Protein 7O7I (pdb70)

Foldseek 3Di:
DDDAQAFQFPPWGWHFDAFDDDDPFWGKTWIDGPPDRFIKIKIKGDPDPVCVVLVVQLVVVLVVCCVVVVCQLFAWHWDDWGATDNITMTITGDADFFQVVVLVVVVLDADALLLLLQLLLSNLSNLVVCVVVQKAQQEDASRQWTHRDCPPQNNAIHGDDSSQMDGQDQAFDPQTYDQLQAAVSNLQRHGDGRLSVLSSSLQVSLSNRHSHTQQPFPDSLSRQVLLCQADNHDDPVSLVPGPNSPVFWAQDDDPPDDGIDGQDQVRNCVVPVDRGDDDDPDRHNYLLCSLVPPLDDPFDPLVSVVSSVLSVQSSVLSCLSRPNPSVSRDHSVVSCVRCNNVVPSVVVRDDGVVVVVSVVSNVSSD

Organism: Homo sapiens (NCBI:txid9606)

Secondary structure (DSSP, 8-state):
----S----SSS-EEEEEEEEE-SS-EEEEEEETTSS-EEEEEEE---GGGHHHHHHHHHHHHHHHTSTT-TTTBPPEEEEEEETTEEEEEEE---EEHHHHHHHTTT----HHHHHHHHHHHHHHHHHHHHTTEE-----GGGEEEEETTTEEEEEEE---TT-EE--S--------GGG--HHHHHT----THHHHHHHHHHHHHHHHSS-SS--SSHHHHHHHHHHHH-PPPHHHHHS-SGGGGTEE----SS--S-EEPPHHHHHHHH-PPP----SS--SSGGGGTTSS------HHHHHHHHHHHHHHHHHHHHHT-S-TTTSPPHHHHTTSHHHH-TTTTTSS--HHHHHHHHHHTT--

Structure (mmCIF, N/CA/C/O backbone):
data_7O7I
#
_entry.id   7O7I
#
_cell.length_a   80.279
_cell.length_b   80.279
_cell.length_c   181.989
_cell.angle_alpha   90.00
_cell.angle_beta   90.00
_cell.angle_gamma   120.00
#
_symmetry.space_group_name_H-M   'P 32 2 1'
#
loop_
_entity.id
_entity.type
_entity.pdbx_description
1 polymer 'Homeodomain-interacting protein kinase 3'
2 non-polymer 1,2-ETHANEDIOL
3 water water
#
loop_
_atom_site.group_PDB
_atom_site.id
_atom_site.type_symbol
_atom_site.label_atom_id
_atom_site.label_alt_id
_atom_site.label_comp_id
_atom_site.label_asym_id
_atom_site.label_entity_id
_atom_site.label_seq_id
_atom_site.pdbx_PDB_ins_code
_atom_site.Cartn_x
_atom_site.Cartn_y
_atom_site.Cartn_z
_atom_site.occupancy
_atom_site.B_iso_or_equiv
_atom_site.auth_seq_id
_atom_site.auth_comp_id
_atom_site.auth_asym_id
_atom_site.auth_atom_id
_atom_site.pdbx_PDB_model_num
ATOM 1 N N . LEU A 1 26 ? -70.289 16.119 -50.825 1.00 136.39 184 LEU A N 1
ATOM 2 C CA . LEU A 1 26 ? -70.142 15.131 -49.723 1.00 141.36 184 LEU A CA 1
ATOM 3 C C . LEU A 1 26 ? -69.317 13.947 -50.226 1.00 142.20 184 LEU A C 1
ATOM 4 O O . LEU A 1 26 ? -68.574 14.126 -51.204 1.00 143.80 184 LEU A O 1
ATOM 9 N N . VAL A 1 27 ? -69.448 12.793 -49.574 1.00 144.71 185 VAL A N 1
ATOM 10 C CA . VAL A 1 27 ? -68.707 11.568 -49.990 1.00 147.89 185 VAL A CA 1
ATOM 11 C C . VAL A 1 27 ? -69.275 11.058 -51.317 1.00 155.55 185 VAL A C 1
ATOM 12 O O . VAL A 1 27 ? -70.491 11.202 -51.534 1.00 153.85 185 VAL A O 1
ATOM 16 N N . GLN A 1 28 ? -68.419 10.497 -52.172 1.00 162.97 186 GLN A N 1
ATOM 17 C CA . GLN A 1 28 ? -68.874 9.939 -53.472 1.00 171.98 186 GLN A CA 1
ATOM 18 C C . GLN A 1 28 ? -68.121 8.630 -53.717 1.00 177.11 186 GLN A C 1
ATOM 19 O O . GLN A 1 28 ? -67.150 8.378 -52.974 1.00 172.64 186 GLN A O 1
ATOM 25 N N . HIS A 1 29 ? -68.544 7.844 -54.718 1.00 200.19 187 HIS A N 1
ATOM 26 C CA . HIS A 1 29 ? -67.890 6.570 -54.984 1.00 199.30 187 HIS A CA 1
ATOM 27 C C . HIS A 1 29 ? -68.294 6.065 -56.363 1.00 200.88 187 HIS A C 1
ATOM 28 O O . HIS A 1 29 ? -69.137 6.654 -57.045 1.00 206.20 187 HIS A O 1
ATOM 35 N N . GLU A 1 30 ? -67.644 4.969 -56.768 1.00 161.67 188 GLU A N 1
ATOM 36 C CA . GLU A 1 30 ? -67.931 4.189 -57.970 1.00 147.37 188 GLU A CA 1
ATOM 37 C C . GLU A 1 30 ? -67.470 4.868 -59.257 1.00 131.34 188 GLU A C 1
ATOM 38 O O . GLU A 1 30 ? -67.042 4.185 -60.192 1.00 126.16 188 GLU A O 1
ATOM 44 N N . VAL A 1 31 ? -67.546 6.197 -59.330 1.00 128.46 189 VAL A N 1
ATOM 45 C CA . VAL A 1 31 ? -67.131 6.912 -60.532 1.00 120.97 189 VAL A CA 1
ATOM 46 C C . VAL A 1 31 ? -66.661 8.307 -60.141 1.00 116.64 189 VAL A C 1
ATOM 47 O O . VAL A 1 31 ? -67.069 8.856 -59.114 1.00 126.02 189 VAL A O 1
ATOM 51 N N . LEU A 1 32 ? -65.782 8.871 -60.967 1.00 111.60 190 LEU A N 1
ATOM 52 C CA . LEU A 1 32 ? -65.259 10.214 -60.762 1.00 116.00 190 LEU A CA 1
ATOM 53 C C . LEU A 1 32 ? -64.998 10.834 -62.129 1.00 115.51 190 LEU A C 1
ATOM 54 O O . LEU A 1 32 ? -65.002 10.149 -63.154 1.00 119.55 190 LEU A O 1
ATOM 59 N N . CYS A 1 33 ? -64.775 12.147 -62.136 1.00 136.16 191 CYS A N 1
ATOM 60 C CA . CYS A 1 33 ? -64.558 12.881 -63.376 1.00 139.87 191 CYS A CA 1
ATOM 61 C C . CYS A 1 33 ? -63.511 13.960 -63.159 1.00 137.13 191 CYS A C 1
ATOM 62 O O . CYS A 1 33 ? -63.584 14.714 -62.184 1.00 138.06 191 CYS A O 1
ATOM 65 N N . SER A 1 34 ? -62.545 14.032 -64.070 1.00 118.78 192 SER A N 1
ATOM 66 C CA . SER A 1 34 ? -61.514 15.057 -64.062 1.00 113.30 192 SER A CA 1
ATOM 67 C C . SER A 1 34 ? -61.666 15.950 -65.287 1.00 119.69 192 SER A C 1
ATOM 68 O O . SER A 1 34 ? -62.197 15.531 -66.320 1.00 127.91 192 SER A O 1
ATOM 71 N N . MET A 1 35 ? -61.192 17.192 -65.163 1.00 117.97 193 MET A N 1
ATOM 72 C CA . MET A 1 35 ? -61.337 18.143 -66.260 1.00 130.38 193 MET A CA 1
ATOM 73 C C . MET A 1 35 ? -60.399 17.809 -67.414 1.00 119.31 193 MET A C 1
ATOM 74 O O . MET A 1 35 ? -60.805 17.846 -68.581 1.00 118.53 193 MET A O 1
ATOM 79 N N . LYS A 1 36 ? -59.145 17.481 -67.111 1.00 121.13 194 LYS A N 1
ATOM 80 C CA . LYS A 1 36 ? -58.148 17.164 -68.127 1.00 123.00 194 LYS A CA 1
ATOM 81 C C . LYS A 1 36 ? -57.866 15.675 -68.247 1.00 121.93 194 LYS A C 1
ATOM 82 O O . LYS A 1 36 ? -57.677 15.178 -69.359 1.00 107.22 194 LYS A O 1
ATOM 88 N N . ASN A 1 37 ? -57.829 14.946 -67.132 1.00 125.09 195 ASN A N 1
ATOM 89 C CA . ASN A 1 37 ? -57.679 13.497 -67.179 1.00 109.88 195 ASN A CA 1
ATOM 90 C C . ASN A 1 37 ? -59.018 12.821 -66.915 1.00 106.47 195 ASN A C 1
ATOM 91 O O . ASN A 1 37 ? -60.075 13.396 -67.193 1.00 116.48 195 ASN A O 1
ATOM 96 N N . THR A 1 38 ? -58.982 11.603 -66.377 1.00 91.28 196 THR A N 1
ATOM 97 C CA . THR A 1 38 ? -60.199 10.874 -66.042 1.00 93.44 196 THR A CA 1
ATOM 98 C C . THR A 1 38 ? -59.853 9.791 -65.031 1.00 94.82 196 THR A C 1
ATOM 99 O O . THR A 1 38 ? -58.909 9.022 -65.243 1.00 96.87 196 THR A O 1
ATOM 103 N N . TYR A 1 39 ? -60.611 9.735 -63.938 1.00 93.50 197 TYR A N 1
ATOM 104 C CA . TYR A 1 39 ? -60.332 8.817 -62.844 1.00 88.28 197 TYR A CA 1
ATOM 105 C C . TYR A 1 39 ? -61.606 8.098 -62.426 1.00 93.07 197 TYR A C 1
ATOM 106 O O . TYR A 1 39 ? -62.692 8.684 -62.432 1.00 101.47 197 TYR A O 1
ATOM 115 N N . GLU A 1 40 ? -61.462 6.825 -62.066 1.00 88.47 198 GLU A N 1
ATOM 116 C CA . GLU A 1 40 ? -62.553 6.019 -61.531 1.00 94.22 198 GLU A CA 1
ATOM 117 C C . GLU A 1 40 ? -62.177 5.583 -60.124 1.00 92.99 198 GLU A C 1
ATOM 118 O O . GLU A 1 40 ? -61.185 4.869 -59.938 1.00 95.86 198 GLU A O 1
ATOM 124 N N . VAL A 1 41 ? -62.964 6.013 -59.138 1.00 100.30 199 VAL A N 1
ATOM 125 C CA . VAL A 1 41 ? -62.661 5.695 -57.748 1.00 94.81 199 VAL A CA 1
ATOM 126 C C . VAL A 1 41 ? -62.887 4.210 -57.501 1.00 100.82 199 VAL A C 1
ATOM 127 O O . VAL A 1 41 ? -63.903 3.639 -57.919 1.00 111.29 199 VAL A O 1
ATOM 131 N N . LEU A 1 42 ? -61.931 3.576 -56.824 1.00 93.15 200 LEU A N 1
ATOM 132 C CA . LEU A 1 42 ? -61.964 2.145 -56.557 1.00 95.60 200 LEU A CA 1
ATOM 133 C C . LEU A 1 42 ? -62.253 1.821 -55.099 1.00 104.78 200 LEU A C 1
ATOM 134 O O . LEU A 1 42 ? -63.140 1.012 -54.809 1.00 115.19 200 LEU A O 1
ATOM 139 N N . ASP A 1 43 ? -61.523 2.434 -54.170 1.00 98.43 201 ASP A N 1
ATOM 140 C CA . ASP A 1 43 ? -61.679 2.143 -52.753 1.00 96.90 201 ASP A CA 1
ATOM 141 C C . ASP A 1 43 ? -61.272 3.368 -51.948 1.00 94.58 201 ASP A C 1
ATOM 142 O O . ASP A 1 43 ? -60.439 4.166 -52.385 1.00 92.80 201 ASP A O 1
ATOM 147 N N . PHE A 1 44 ? -61.871 3.509 -50.770 1.00 99.66 202 PHE A N 1
ATOM 148 C CA . PHE A 1 44 ? -61.547 4.617 -49.885 1.00 95.49 202 PHE A CA 1
ATOM 149 C C . PHE A 1 44 ? -60.196 4.388 -49.218 1.00 93.93 202 PHE A C 1
ATOM 150 O O . PHE A 1 44 ? -59.804 3.253 -48.929 1.00 91.65 202 PHE A O 1
ATOM 158 N N . LEU A 1 45 ? -59.481 5.483 -48.974 1.00 89.44 203 LEU A N 1
ATOM 159 C CA . LEU A 1 45 ? -58.130 5.425 -48.429 1.00 87.15 203 LEU A CA 1
ATOM 160 C C . LEU A 1 45 ? -58.028 5.935 -47.000 1.00 93.47 203 LEU A C 1
ATOM 161 O O . LEU A 1 45 ? -57.329 5.327 -46.186 1.00 97.36 203 LEU A O 1
ATOM 166 N N . GLY A 1 46 ? -58.704 7.027 -46.670 1.00 93.99 204 GLY A N 1
ATOM 167 C CA . GLY A 1 46 ? -58.643 7.554 -45.320 1.00 90.82 204 GLY A CA 1
ATOM 168 C C . GLY A 1 46 ? -59.530 8.771 -45.177 1.00 107.85 204 GLY A C 1
ATOM 169 O O . GLY A 1 46 ? -59.946 9.388 -46.165 1.00 108.07 204 GLY A O 1
ATOM 170 N N . ARG A 1 47 ? -59.813 9.105 -43.919 1.00 112.04 205 ARG A N 1
ATOM 171 C CA . ARG A 1 47 ? -60.636 10.260 -43.576 1.00 117.48 205 ARG A CA 1
ATOM 172 C C . ARG A 1 47 ? -60.032 10.937 -42.356 1.00 120.60 205 ARG A C 1
ATOM 173 O O . ARG A 1 47 ? -59.891 10.308 -41.303 1.00 117.17 205 ARG A O 1
ATOM 181 N N . GLY A 1 48 ? -59.677 12.210 -42.498 1.00 132.05 206 GLY A N 1
ATOM 182 C CA . GLY A 1 48 ? -59.111 12.988 -41.420 1.00 142.95 206 GLY A CA 1
ATOM 183 C C . GLY A 1 48 ? -60.108 13.961 -40.824 1.00 145.96 206 GLY A C 1
ATOM 184 O O . GLY A 1 48 ? -61.327 13.818 -40.974 1.00 146.40 206 GLY A O 1
ATOM 185 N N . THR A 1 49 ? -59.576 14.969 -40.128 1.00 152.47 207 THR A N 1
ATOM 186 C CA . THR A 1 49 ? -60.433 16.007 -39.565 1.00 150.75 207 THR A CA 1
ATOM 187 C C . THR A 1 49 ? -61.171 16.760 -40.664 1.00 146.84 207 THR A C 1
ATOM 188 O O . THR A 1 49 ? -62.369 17.042 -40.540 1.00 144.81 207 THR A O 1
ATOM 192 N N . PHE A 1 50 ? -60.475 17.084 -41.751 1.00 133.80 208 PHE A N 1
ATOM 193 C CA . PHE A 1 50 ? -61.101 17.703 -42.911 1.00 126.64 208 PHE A CA 1
ATOM 194 C C . PHE A 1 50 ? -60.289 17.343 -44.144 1.00 127.68 208 PHE A C 1
ATOM 195 O O . PHE A 1 50 ? -59.062 17.481 -44.143 1.00 124.43 208 PHE A O 1
ATOM 203 N N . GLY A 1 51 ? -60.973 16.881 -45.186 1.00 122.26 209 GLY A N 1
ATOM 204 C CA . GLY A 1 51 ? -60.300 16.422 -46.383 1.00 113.56 209 GLY A CA 1
ATOM 205 C C . GLY A 1 51 ? -60.243 14.911 -46.461 1.00 116.78 209 GLY A C 1
ATOM 206 O O . GLY A 1 51 ? -59.618 14.261 -45.617 1.00 116.22 209 GLY A O 1
ATOM 207 N N . GLN A 1 52 ? -60.896 14.341 -47.469 1.00 114.75 210 GLN A N 1
ATOM 208 C CA . GLN A 1 52 ? -60.973 12.899 -47.648 1.00 109.84 210 GLN A CA 1
ATOM 209 C C . GLN A 1 52 ? -60.073 12.468 -48.798 1.00 99.33 210 GLN A C 1
ATOM 210 O O . GLN A 1 52 ? -60.044 13.112 -49.851 1.00 98.85 210 GLN A O 1
ATOM 216 N N . VAL A 1 53 ? -59.338 11.380 -48.590 1.00 94.12 211 VAL A N 1
ATOM 217 C CA . VAL A 1 53 ? -58.479 10.796 -49.612 1.00 91.14 211 VAL A CA 1
ATOM 218 C C . VAL A 1 53 ? -59.077 9.459 -50.031 1.00 92.29 211 VAL A C 1
ATOM 219 O O . VAL A 1 53 ? -59.587 8.704 -49.194 1.00 93.89 211 VAL A O 1
ATOM 223 N N . VAL A 1 54 ? -59.034 9.177 -51.331 1.00 91.42 212 VAL A N 1
ATOM 224 C CA . VAL A 1 54 ? -59.657 7.986 -51.896 1.00 88.72 212 VAL A CA 1
ATOM 225 C C . VAL A 1 54 ? -58.793 7.472 -53.040 1.00 82.72 212 VAL A C 1
ATOM 226 O O . VAL A 1 54 ? -58.314 8.250 -53.871 1.00 82.19 212 VAL A O 1
ATOM 230 N N . LYS A 1 55 ? -58.587 6.156 -53.073 1.00 82.90 213 LYS A N 1
ATOM 231 C CA . LYS A 1 55 ? -57.790 5.528 -54.117 1.00 80.61 213 LYS A CA 1
ATOM 232 C C . LYS A 1 55 ? -58.625 5.344 -55.379 1.00 85.40 213 LYS A C 1
ATOM 233 O O . LYS A 1 55 ? -59.756 4.850 -55.320 1.00 88.57 213 LYS A O 1
ATOM 239 N N . CYS A 1 56 ? -58.065 5.742 -56.521 1.00 81.53 214 CYS A N 1
ATOM 240 C CA . CYS A 1 56 ? -58.761 5.666 -57.797 1.00 81.96 214 CYS A CA 1
ATOM 241 C C . CYS A 1 56 ? -57.790 5.206 -58.876 1.00 77.50 214 CYS A C 1
ATOM 242 O O . CYS A 1 56 ? -56.575 5.150 -58.669 1.00 79.84 214 CYS A O 1
ATOM 245 N N . TRP A 1 57 ? -58.342 4.877 -60.041 1.00 82.45 215 TRP A N 1
ATOM 246 C CA . TRP A 1 57 ? -57.567 4.416 -61.185 1.00 84.31 215 TRP A CA 1
ATOM 247 C C . TRP A 1 57 ? -57.658 5.434 -62.312 1.00 82.99 215 TRP A C 1
ATOM 248 O O . TRP A 1 57 ? -58.757 5.835 -62.709 1.00 84.69 215 TRP A O 1
ATOM 259 N N . LYS A 1 58 ? -56.500 5.847 -62.822 1.00 81.00 216 LYS A N 1
ATOM 260 C CA . LYS A 1 58 ? -56.438 6.755 -63.962 1.00 76.97 216 LYS A CA 1
ATOM 261 C C . LYS A 1 58 ? -56.829 5.996 -65.224 1.00 83.16 216 LYS A C 1
ATOM 262 O O . LYS A 1 58 ? -56.084 5.127 -65.689 1.00 90.86 216 LYS A O 1
ATOM 268 N N . ARG A 1 59 ? -58.002 6.313 -65.773 1.00 82.44 217 ARG A N 1
ATOM 269 C CA . ARG A 1 59 ? -58.505 5.594 -66.936 1.00 82.19 217 ARG A CA 1
ATOM 270 C C . ARG A 1 59 ? -57.569 5.760 -68.127 1.00 82.74 217 ARG A C 1
ATOM 271 O O . ARG A 1 59 ? -57.006 6.834 -68.355 1.00 87.42 217 ARG A O 1
ATOM 279 N N . GLY A 1 60 ? -57.408 4.679 -68.889 1.00 85.48 218 GLY A N 1
ATOM 280 C CA . GLY A 1 60 ? -56.542 4.668 -70.046 1.00 84.01 218 GLY A CA 1
ATOM 281 C C . GLY A 1 60 ? -55.118 4.233 -69.779 1.00 81.41 218 GLY A C 1
ATOM 282 O O . GLY A 1 60 ? -54.385 3.952 -70.736 1.00 86.03 218 GLY A O 1
ATOM 283 N N . THR A 1 61 ? -54.701 4.167 -68.520 1.00 82.56 219 THR A N 1
ATOM 284 C CA . THR A 1 61 ? -53.344 3.788 -68.151 1.00 84.20 219 THR A CA 1
ATOM 285 C C . THR A 1 61 ? -53.384 2.605 -67.183 1.00 82.68 219 THR A C 1
ATOM 286 O O . THR A 1 61 ? -54.430 1.991 -66.955 1.00 87.23 219 THR A O 1
ATOM 290 N N . ASN A 1 62 ? -52.220 2.287 -66.615 1.00 79.65 220 ASN A N 1
ATOM 291 C CA . ASN A 1 62 ? -52.096 1.285 -65.564 1.00 76.79 220 ASN A CA 1
ATOM 292 C C . ASN A 1 62 ? -51.741 1.915 -64.222 1.00 76.62 220 ASN A C 1
ATOM 293 O O . ASN A 1 62 ? -51.269 1.219 -63.318 1.00 79.58 220 ASN A O 1
ATOM 298 N N . GLU A 1 63 ? -51.962 3.218 -64.078 1.00 79.62 221 GLU A N 1
ATOM 299 C CA . GLU A 1 63 ? -51.544 3.951 -62.894 1.00 68.98 221 GLU A CA 1
ATOM 300 C C . GLU A 1 63 ? -52.669 4.012 -61.870 1.00 71.53 221 GLU A C 1
ATOM 301 O O . GLU A 1 63 ? -53.839 4.197 -62.219 1.00 70.41 221 GLU A O 1
ATOM 307 N N . ILE A 1 64 ? -52.302 3.852 -60.602 1.00 80.38 222 ILE A N 1
ATOM 308 C CA . ILE A 1 64 ? -53.199 4.069 -59.473 1.00 68.43 222 ILE A CA 1
ATOM 309 C C . ILE A 1 64 ? -52.732 5.324 -58.752 1.00 67.98 222 ILE A C 1
ATOM 310 O O . ILE A 1 64 ? -51.541 5.464 -58.449 1.00 65.81 222 ILE A O 1
ATOM 315 N N . VAL A 1 65 ? -53.661 6.245 -58.496 1.00 71.29 223 VAL A N 1
ATOM 316 C CA . VAL A 1 65 ? -53.340 7.515 -57.861 1.00 76.22 223 VAL A CA 1
ATOM 317 C C . VAL A 1 65 ? -54.284 7.744 -56.689 1.00 76.97 223 VAL A C 1
ATOM 318 O O . VAL A 1 65 ? -55.357 7.145 -56.593 1.00 80.56 223 VAL A O 1
ATOM 322 N N . ALA A 1 66 ? -53.861 8.627 -55.788 1.00 72.06 224 ALA A N 1
ATOM 323 C CA . ALA A 1 66 ? -54.653 9.030 -54.636 1.00 70.48 224 ALA A CA 1
ATOM 324 C C . ALA A 1 66 ? -55.159 10.448 -54.851 1.00 76.36 224 ALA A C 1
ATOM 325 O O . ALA A 1 66 ? -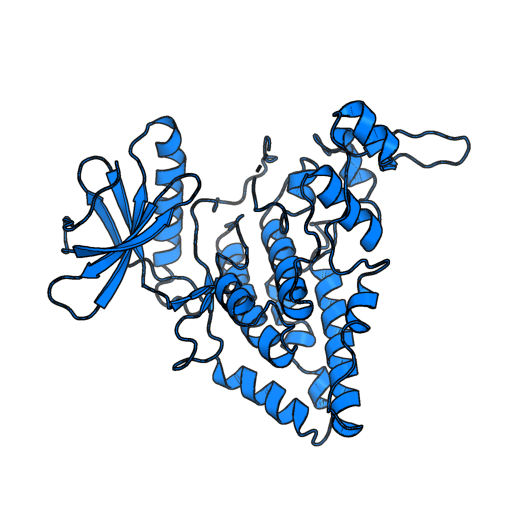54.373 11.352 -55.154 1.00 82.36 224 ALA A O 1
ATOM 327 N N . ILE A 1 67 ? -56.467 10.641 -54.699 1.00 77.66 225 ILE A N 1
ATOM 328 C CA . ILE A 1 67 ? -57.095 11.948 -54.851 1.00 76.99 225 ILE A CA 1
ATOM 329 C C . ILE A 1 67 ? -57.623 12.394 -53.495 1.00 82.71 225 ILE A C 1
ATOM 330 O O . ILE A 1 67 ? -58.365 11.657 -52.834 1.00 89.12 225 ILE A O 1
ATOM 335 N N . LYS A 1 68 ? -57.228 13.595 -53.078 1.00 82.93 226 LYS A N 1
ATOM 336 C CA . LYS A 1 68 ? -57.628 14.174 -51.800 1.00 87.20 226 LYS A CA 1
ATOM 337 C C . LYS A 1 68 ? -58.643 15.277 -52.073 1.00 95.59 226 LYS A C 1
ATOM 338 O O . LYS A 1 68 ? -58.287 16.339 -52.595 1.00 96.02 226 LYS A O 1
ATOM 344 N N . ILE A 1 69 ? -59.899 15.028 -51.721 1.00 98.80 227 ILE A N 1
ATOM 345 C CA . ILE A 1 69 ? -60.972 15.987 -51.955 1.00 99.46 227 ILE A CA 1
ATOM 346 C C . ILE A 1 69 ? -61.074 16.929 -50.764 1.00 99.91 227 ILE A C 1
ATOM 347 O O . ILE A 1 69 ? -60.775 16.563 -49.622 1.00 101.06 227 ILE A O 1
ATOM 352 N N . LEU A 1 70 ? -61.498 18.161 -51.036 1.00 101.53 228 LEU A N 1
ATOM 353 C CA . LEU A 1 70 ? -61.659 19.189 -50.014 1.00 103.27 228 LEU A CA 1
ATOM 354 C C . LEU A 1 70 ? -63.078 19.730 -50.098 1.00 111.31 228 LEU A C 1
ATOM 355 O O . LEU A 1 70 ? -63.512 20.169 -51.167 1.00 112.82 228 LEU A O 1
ATOM 360 N N . LYS A 1 71 ? -63.795 19.696 -48.976 1.00 112.31 229 LYS A N 1
ATOM 361 C CA . LYS A 1 71 ? -65.178 20.153 -48.957 1.00 116.63 229 LYS A CA 1
ATOM 362 C C . LYS A 1 71 ? -65.253 21.650 -49.235 1.00 113.37 229 LYS A C 1
ATOM 363 O O . LYS A 1 71 ? -64.386 22.422 -48.815 1.00 106.22 229 LYS A O 1
ATOM 369 N N . ASN A 1 72 ? -66.302 22.058 -49.948 1.00 113.36 230 ASN A N 1
ATOM 370 C CA . ASN A 1 72 ? -66.450 23.439 -50.407 1.00 113.95 230 ASN A CA 1
ATOM 371 C C . ASN A 1 72 ? -67.184 24.287 -49.365 1.00 113.96 230 ASN A C 1
ATOM 372 O O . ASN A 1 72 ? -68.247 24.858 -49.610 1.00 123.17 230 ASN A O 1
ATOM 377 N N . HIS A 1 73 ? -66.589 24.366 -48.179 1.00 106.70 231 HIS A N 1
ATOM 378 C CA . HIS A 1 73 ? -67.202 25.242 -47.191 1.00 99.03 231 HIS A CA 1
ATOM 379 C C . HIS A 1 73 ? -66.382 26.518 -47.044 1.00 101.29 231 HIS A C 1
ATOM 380 O O . HIS A 1 73 ? -65.148 26.459 -47.004 1.00 106.47 231 HIS A O 1
ATOM 387 N N . PRO A 1 74 ? -67.039 27.680 -46.986 1.00 101.58 232 PRO A N 1
ATOM 388 C CA . PRO A 1 74 ? -66.287 28.948 -46.970 1.00 100.86 232 PRO A CA 1
ATOM 389 C C . PRO A 1 74 ? -65.345 29.092 -45.787 1.00 103.49 232 PRO A C 1
ATOM 390 O O . PRO A 1 74 ? -64.324 29.781 -45.904 1.00 107.20 232 PRO A O 1
ATOM 394 N N . SER A 1 75 ? -65.654 28.468 -44.649 1.00 98.73 233 SER A N 1
ATOM 395 C CA . SER A 1 75 ? -64.779 28.567 -43.487 1.00 93.16 233 SER A CA 1
ATOM 396 C C . SER A 1 75 ? -63.501 27.757 -43.652 1.00 97.50 233 SER A C 1
ATOM 397 O O . SER A 1 75 ? -62.520 28.019 -42.948 1.00 101.53 233 SER A O 1
ATOM 400 N N . TYR A 1 76 ? -63.490 26.781 -44.559 1.00 102.54 234 TYR A N 1
ATOM 401 C CA . TYR A 1 76 ? -62.310 25.973 -44.834 1.00 101.81 234 TYR A CA 1
ATOM 402 C C . TYR A 1 76 ? -61.691 26.300 -46.186 1.00 106.42 234 TYR A C 1
ATOM 403 O O . TYR A 1 76 ? -60.751 25.619 -46.609 1.00 110.48 234 TYR A O 1
ATOM 412 N N . ALA A 1 77 ? -62.197 27.326 -46.874 1.00 120.18 235 ALA A N 1
ATOM 413 C CA . ALA A 1 77 ? -61.698 27.643 -48.207 1.00 122.16 235 ALA A CA 1
ATOM 414 C C . ALA A 1 77 ? -60.299 28.242 -48.163 1.00 120.81 235 ALA A C 1
ATOM 415 O O . ALA A 1 77 ? -59.506 28.026 -49.087 1.00 122.23 235 ALA A O 1
ATOM 417 N N . ARG A 1 78 ? -59.974 28.996 -47.109 1.00 108.74 236 ARG A N 1
ATOM 418 C CA . ARG A 1 78 ? -58.653 29.612 -47.037 1.00 100.62 236 ARG A CA 1
ATOM 419 C C . ARG A 1 78 ? -57.569 28.570 -46.790 1.00 96.65 236 ARG A C 1
ATOM 420 O O . ARG A 1 78 ? -56.477 28.655 -47.364 1.00 94.81 236 ARG A O 1
ATOM 428 N N . GLN A 1 79 ? -57.851 27.579 -45.941 1.00 95.03 237 GLN A N 1
ATOM 429 C CA . GLN A 1 79 ? -56.884 26.509 -45.714 1.00 93.67 237 GLN A CA 1
ATOM 430 C C . GLN A 1 79 ? -56.756 25.604 -46.932 1.00 95.36 237 GLN A C 1
ATOM 431 O O . GLN A 1 79 ? -55.667 25.090 -47.210 1.00 97.16 237 GLN A O 1
ATOM 437 N N . GLY A 1 80 ? -57.849 25.398 -47.668 1.00 96.55 238 GLY A N 1
ATOM 438 C CA . GLY A 1 80 ? -57.773 24.599 -48.877 1.00 91.83 238 GLY A CA 1
ATOM 439 C C . GLY A 1 80 ? -56.980 25.270 -49.980 1.00 93.74 238 GLY A C 1
ATOM 440 O O . GLY A 1 80 ? -56.310 24.594 -50.766 1.00 94.09 238 GLY A O 1
ATOM 441 N N . GLN A 1 81 ? -57.034 26.601 -50.052 1.00 94.32 239 GLN A N 1
ATOM 442 C CA . GLN A 1 81 ? -56.317 27.318 -51.101 1.00 89.18 239 GLN A CA 1
ATOM 443 C C . GLN A 1 81 ? -54.825 27.409 -50.801 1.00 91.75 239 GLN A C 1
ATOM 444 O O . GLN A 1 81 ? -54.000 27.304 -51.715 1.00 94.20 239 GLN A O 1
ATOM 446 N N . ILE A 1 82 ? -54.460 27.607 -49.532 1.00 93.85 240 ILE A N 1
ATOM 447 C CA . ILE A 1 82 ? -53.047 27.736 -49.190 1.00 92.72 240 ILE A CA 1
ATOM 448 C C . ILE A 1 82 ? -52.328 26.402 -49.350 1.00 88.77 240 ILE A C 1
ATOM 449 O O . ILE A 1 82 ? -51.124 26.367 -49.629 1.00 89.62 240 ILE A O 1
ATOM 454 N N . GLU A 1 83 ? -53.044 25.286 -49.193 1.00 88.77 241 GLU A N 1
ATOM 455 C CA . GLU A 1 83 ? -52.423 23.984 -49.417 1.00 83.74 241 GLU A CA 1
ATOM 456 C C . GLU A 1 83 ? -52.090 23.783 -50.890 1.00 86.87 241 GLU A C 1
ATOM 457 O O . GLU A 1 83 ? -51.038 23.227 -51.224 1.00 85.87 241 GLU A O 1
ATOM 463 N N . VAL A 1 84 ? -52.973 24.235 -51.785 1.00 91.66 242 VAL A N 1
ATOM 464 C CA . VAL A 1 84 ? -52.687 24.157 -53.214 1.00 87.41 242 VAL A CA 1
ATOM 465 C C . VAL A 1 84 ? -51.539 25.088 -53.582 1.00 87.36 242 VAL A C 1
ATOM 466 O O . VAL A 1 84 ? -50.740 24.779 -54.476 1.00 89.29 242 VAL A O 1
ATOM 470 N N . SER A 1 85 ? -51.431 26.233 -52.904 1.00 88.23 243 SER A N 1
ATOM 471 C CA . SER A 1 85 ? -50.351 27.169 -53.197 1.00 85.17 243 SER A CA 1
ATOM 472 C C . SER A 1 85 ? -48.994 26.580 -52.834 1.00 89.52 243 SER A C 1
ATOM 473 O O . SER A 1 85 ? -47.997 26.832 -53.521 1.00 91.99 243 SER A O 1
ATOM 476 N N . ILE A 1 86 ? -48.935 25.792 -51.760 1.00 86.17 244 ILE A N 1
ATOM 477 C CA . ILE A 1 86 ? -47.672 25.188 -51.351 1.00 82.17 244 ILE A CA 1
ATOM 478 C C . ILE A 1 86 ? -47.300 24.035 -52.275 1.00 85.57 244 ILE A C 1
ATOM 479 O O . ILE A 1 86 ? -46.123 23.842 -52.600 1.00 92.03 244 ILE A O 1
ATOM 484 N N . LEU A 1 87 ? -48.291 23.260 -52.723 1.00 84.87 245 LEU A N 1
ATOM 485 C CA . LEU A 1 87 ? -48.005 22.144 -53.620 1.00 85.16 245 LEU A CA 1
ATOM 486 C C . LEU A 1 87 ? -47.476 22.633 -54.962 1.00 92.24 245 LEU A C 1
ATOM 487 O O . LEU A 1 87 ? -46.590 22.003 -55.552 1.00 97.17 245 LEU A O 1
ATOM 492 N N . ALA A 1 88 ? -48.008 23.750 -55.463 1.00 88.45 246 ALA A N 1
ATOM 493 C CA . ALA A 1 88 ? -47.514 24.302 -56.719 1.00 86.75 246 ALA A CA 1
ATOM 494 C C . ALA A 1 88 ? -46.094 24.831 -56.577 1.00 87.27 246 ALA A C 1
ATOM 495 O O . ALA A 1 88 ? -45.303 24.741 -57.522 1.00 98.73 246 ALA A O 1
ATOM 497 N N . ARG A 1 89 ? -45.754 25.382 -55.410 1.00 82.35 247 ARG A N 1
ATOM 498 C CA . ARG A 1 89 ? -44.386 25.830 -55.174 1.00 84.66 247 ARG A CA 1
ATOM 499 C C . ARG A 1 89 ? -43.439 24.651 -54.993 1.00 93.52 247 ARG A C 1
ATOM 500 O O . ARG A 1 89 ? -42.252 24.754 -55.323 1.00 95.97 247 ARG A O 1
ATOM 508 N N . LEU A 1 90 ? -43.942 23.527 -54.478 1.00 94.56 248 LEU A N 1
ATOM 509 C CA . LEU A 1 90 ? -43.128 22.321 -54.374 1.00 93.21 248 LEU A CA 1
ATOM 510 C C . LEU A 1 90 ? -43.020 21.591 -55.704 1.00 96.03 248 LEU A C 1
ATOM 511 O O . LEU A 1 90 ? -42.012 20.922 -55.958 1.00 98.67 248 LEU A O 1
ATOM 516 N N . SER A 1 91 ? -44.039 21.706 -56.559 1.00 98.85 249 SER A N 1
ATOM 517 C CA . SER A 1 91 ? -44.018 21.021 -57.845 1.00 100.21 249 SER A CA 1
ATOM 518 C C . SER A 1 91 ? -42.950 21.578 -58.776 1.00 105.27 249 SER A C 1
ATOM 519 O O . SER A 1 91 ? -42.554 20.890 -59.724 1.00 118.63 249 SER A O 1
ATOM 522 N N . THR A 1 92 ? -42.480 22.806 -58.534 1.00 100.56 250 THR A N 1
ATOM 523 C CA . THR A 1 92 ? -41.338 23.318 -59.284 1.00 104.01 250 THR A CA 1
ATOM 524 C C . THR A 1 92 ? -40.091 22.485 -59.021 1.00 116.87 250 THR A C 1
ATOM 525 O O . THR A 1 92 ? -39.214 22.386 -59.888 1.00 123.01 250 THR A O 1
ATOM 529 N N . GLU A 1 93 ? -39.993 21.885 -57.835 1.00 112.07 251 GLU A N 1
ATOM 530 C CA . GLU A 1 93 ? -38.960 20.893 -57.539 1.00 114.32 251 GLU A CA 1
ATOM 531 C C . GLU A 1 93 ? -39.428 19.516 -58.019 1.00 127.73 251 GLU A C 1
ATOM 532 O O . GLU A 1 93 ? -39.579 18.566 -57.252 1.00 123.15 251 GLU A O 1
ATOM 538 N N . ASN A 1 94 ? -39.662 19.433 -59.332 1.00 154.02 252 ASN A N 1
ATOM 539 C CA . ASN A 1 94 ? -40.301 18.260 -59.919 1.00 157.58 252 ASN A CA 1
ATOM 540 C C . ASN A 1 94 ? -39.469 16.994 -59.765 1.00 162.39 252 ASN A C 1
ATOM 541 O O . ASN A 1 94 ? -40.030 15.893 -59.793 1.00 162.22 252 ASN A O 1
ATOM 546 N N . ALA A 1 95 ? -38.148 17.122 -59.615 1.00 176.84 253 ALA A N 1
ATOM 547 C CA . ALA A 1 95 ? -37.315 15.942 -59.414 1.00 168.81 253 ALA A CA 1
ATOM 548 C C . ALA A 1 95 ? -37.716 15.197 -58.148 1.00 166.32 253 ALA A C 1
ATOM 549 O O . ALA A 1 95 ? -37.776 13.962 -58.137 1.00 165.87 253 ALA A O 1
ATOM 551 N N . ASP A 1 96 ? -38.007 15.937 -57.075 1.00 134.02 254 ASP A N 1
ATOM 552 C CA . ASP A 1 96 ? -38.414 15.362 -55.791 1.00 107.11 254 ASP A CA 1
ATOM 553 C C . ASP A 1 96 ? -37.414 14.323 -55.296 1.00 108.68 254 ASP A C 1
ATOM 554 O O . ASP A 1 96 ? -37.781 13.349 -54.634 1.00 107.71 254 ASP A O 1
ATOM 559 N N . GLU A 1 97 ? -36.135 14.527 -55.618 1.00 106.63 255 GLU A N 1
ATOM 560 C CA . GLU A 1 97 ? -35.078 13.732 -55.009 1.00 97.74 255 GLU A CA 1
ATOM 561 C C . GLU A 1 97 ? -34.996 13.952 -53.505 1.00 89.49 255 GLU A C 1
ATOM 562 O O . GLU A 1 97 ? -34.334 13.171 -52.812 1.00 82.78 255 GLU A O 1
ATOM 568 N N . TYR A 1 98 ? -35.649 14.994 -52.993 1.00 89.82 256 TYR A N 1
ATOM 569 C CA . TYR A 1 98 ? -35.717 15.288 -51.569 1.00 77.55 256 TYR A CA 1
ATOM 570 C C . TYR A 1 98 ? -36.849 14.542 -50.871 1.00 80.00 256 TYR A C 1
ATOM 571 O O . TYR A 1 98 ? -37.207 14.902 -49.742 1.00 78.58 256 TYR A O 1
ATOM 580 N N . ASN A 1 99 ? -37.427 13.538 -51.535 1.00 79.86 257 ASN A N 1
ATOM 581 C CA . ASN A 1 99 ? -38.384 12.601 -50.942 1.00 71.62 257 ASN A CA 1
ATOM 582 C C . ASN A 1 99 ? -39.679 13.306 -50.521 1.00 70.48 257 ASN A C 1
ATOM 583 O O . ASN A 1 99 ? -40.004 13.443 -49.340 1.00 72.50 257 ASN A O 1
ATOM 588 N N . PHE A 1 100 ? -40.416 13.744 -51.539 1.00 73.62 258 PHE A N 1
ATOM 589 C CA . PHE A 1 100 ? -41.767 14.258 -51.379 1.00 71.45 258 PHE A CA 1
ATOM 590 C C . PHE A 1 100 ? -42.718 13.454 -52.255 1.00 75.41 258 PHE A C 1
ATOM 591 O O . PHE A 1 100 ? -42.330 12.905 -53.290 1.00 87.06 258 PHE A O 1
ATOM 599 N N . VAL A 1 101 ? -43.979 13.403 -51.834 1.00 69.26 259 VAL A N 1
ATOM 600 C CA . VAL A 1 101 ? -45.016 12.795 -52.659 1.00 70.48 259 VAL A CA 1
ATOM 601 C C . VAL A 1 101 ? -45.271 13.691 -53.863 1.00 75.11 259 VAL A C 1
ATOM 602 O O . VAL A 1 101 ? -45.601 14.874 -53.717 1.00 80.38 259 VAL A O 1
ATOM 606 N N . ARG A 1 102 ? -45.111 13.133 -55.060 1.00 74.83 260 ARG A N 1
ATOM 607 C CA . ARG A 1 102 ? -45.275 13.912 -56.280 1.00 79.17 260 ARG A CA 1
ATOM 608 C C . ARG A 1 102 ? -46.748 14.235 -56.499 1.00 79.27 260 ARG A C 1
ATOM 609 O O . ARG A 1 102 ? -47.579 13.329 -56.625 1.00 76.72 260 ARG A O 1
ATOM 617 N N . ALA A 1 103 ? -47.073 15.525 -56.530 1.00 81.59 261 ALA A N 1
ATOM 618 C CA . ALA A 1 103 ? -48.424 15.985 -56.820 1.00 77.41 261 ALA A CA 1
ATOM 619 C C . ALA A 1 103 ? -48.569 16.161 -58.327 1.00 84.11 261 ALA A C 1
ATOM 620 O O . ALA A 1 103 ? -47.845 16.956 -58.937 1.00 88.56 261 ALA A O 1
ATOM 622 N N . TYR A 1 104 ? -49.504 15.422 -58.923 1.00 80.10 262 TYR A N 1
ATOM 623 C CA . TYR A 1 104 ? -49.644 15.421 -60.380 1.00 85.83 262 TYR A CA 1
ATOM 624 C C . TYR A 1 104 ? -50.414 16.646 -60.867 1.00 93.31 262 TYR A C 1
ATOM 625 O O . TYR A 1 104 ? -49.836 17.559 -61.466 1.00 99.50 262 TYR A O 1
ATOM 634 N N . GLU A 1 105 ? -51.722 16.683 -60.623 1.00 91.74 263 GLU A N 1
ATOM 635 C CA . GLU A 1 105 ? -52.545 17.800 -61.058 1.00 92.60 263 GLU A CA 1
ATOM 636 C C . GLU A 1 105 ? -53.560 18.141 -59.976 1.00 95.06 263 GLU A C 1
ATOM 637 O O . GLU A 1 105 ? -53.672 17.460 -58.953 1.00 92.64 263 GLU A O 1
ATOM 643 N N . CYS A 1 106 ? -54.303 19.218 -60.222 1.00 108.93 264 CYS A N 1
ATOM 644 C CA . CYS A 1 106 ? -55.341 19.690 -59.313 1.00 107.82 264 CYS A CA 1
ATOM 645 C C . CYS A 1 106 ? -56.511 20.201 -60.139 1.00 107.02 264 CYS A C 1
ATOM 646 O O . CYS A 1 106 ? -56.370 21.181 -60.876 1.00 108.72 264 CYS A O 1
ATOM 649 N N . PHE A 1 107 ? -57.660 19.542 -60.013 1.00 103.03 265 PHE A N 1
ATOM 650 C CA . PHE A 1 107 ? -58.867 19.913 -60.736 1.00 109.42 265 PHE A CA 1
ATOM 651 C C . PHE A 1 107 ? -60.000 20.122 -59.738 1.00 110.31 265 PHE A C 1
ATOM 652 O O . PHE A 1 107 ? -59.809 20.039 -58.521 1.00 112.66 265 PHE A O 1
ATOM 660 N N . GLN A 1 108 ? -61.193 20.394 -60.263 1.00 111.63 266 GLN A N 1
ATOM 661 C CA . GLN A 1 108 ? -62.379 20.621 -59.445 1.00 111.95 266 GLN A CA 1
ATOM 662 C C . GLN A 1 108 ? -63.504 19.729 -59.947 1.00 110.58 266 GLN A C 1
ATOM 663 O O . GLN A 1 108 ? -63.898 19.819 -61.114 1.00 107.67 266 GLN A O 1
ATOM 669 N N . HIS A 1 109 ? -64.012 18.870 -59.068 1.00 113.95 267 HIS A N 1
ATOM 670 C CA . HIS A 1 109 ? -65.135 17.993 -59.365 1.00 112.92 267 HIS A CA 1
ATOM 671 C C . HIS A 1 109 ? -66.348 18.434 -58.559 1.00 114.16 267 HIS A C 1
ATOM 672 O O . HIS A 1 109 ? -66.236 18.726 -57.364 1.00 117.50 267 HIS A O 1
ATOM 679 N N . ARG A 1 110 ? -67.507 18.478 -59.220 1.00 111.96 268 ARG A N 1
ATOM 680 C CA . ARG A 1 110 ? -68.751 18.996 -58.640 1.00 118.21 268 ARG A CA 1
ATOM 681 C C . ARG A 1 110 ? -68.482 20.434 -58.210 1.00 119.23 268 ARG A C 1
ATOM 682 O O . ARG A 1 110 ? -68.108 21.253 -59.068 1.00 119.81 268 ARG A O 1
ATOM 690 N N . ASN A 1 111 ? -68.653 20.791 -56.938 1.00 116.05 269 ASN A N 1
ATOM 691 C CA . ASN A 1 111 ? -68.299 22.112 -56.437 1.00 116.94 269 ASN A CA 1
ATOM 692 C C . ASN A 1 111 ? -67.070 22.074 -55.539 1.00 115.66 269 ASN A C 1
ATOM 693 O O . ASN A 1 111 ? -66.750 23.080 -54.897 1.00 115.65 269 ASN A O 1
ATOM 698 N N . HIS A 1 112 ? -66.372 20.944 -55.487 1.00 114.69 270 HIS A N 1
ATOM 699 C CA . HIS A 1 112 ? -65.247 20.738 -54.589 1.00 113.99 270 HIS A CA 1
ATOM 700 C C . HIS A 1 112 ? -63.939 20.743 -55.371 1.00 112.89 270 HIS A C 1
ATOM 701 O O . HIS A 1 112 ? -63.907 20.476 -56.575 1.00 107.42 270 HIS A O 1
ATOM 708 N N . THR A 1 113 ? -62.854 21.049 -54.666 1.00 108.75 271 THR A N 1
ATOM 709 C CA . THR A 1 113 ? -61.518 21.091 -55.245 1.00 103.94 271 THR A CA 1
ATOM 710 C C . THR A 1 113 ? -60.685 19.957 -54.663 1.00 97.43 271 THR A C 1
ATOM 711 O O . THR A 1 113 ? -60.588 19.818 -53.439 1.00 99.69 271 THR A O 1
ATOM 715 N N . CYS A 1 114 ? -60.087 19.151 -55.539 1.00 97.27 272 CYS A N 1
ATOM 716 C CA . CYS A 1 114 ? -59.340 17.971 -55.129 1.00 99.78 272 CYS A CA 1
ATOM 717 C C . CYS A 1 114 ? -57.944 17.990 -55.738 1.00 97.50 272 CYS A C 1
ATOM 718 O O . CYS A 1 114 ? -57.660 18.733 -56.681 1.00 97.36 272 CYS A O 1
ATOM 721 N N . LEU A 1 115 ? -57.070 17.152 -55.178 1.00 88.82 273 LEU A N 1
ATOM 722 C CA . LEU A 1 115 ? -55.666 17.086 -55.557 1.00 88.07 273 LEU A CA 1
ATOM 723 C C . LEU A 1 115 ? -55.297 15.650 -55.897 1.00 84.61 273 LEU A C 1
ATOM 724 O O . LEU A 1 115 ? -55.756 14.714 -55.237 1.00 80.89 273 LEU A O 1
ATOM 729 N N . VAL A 1 116 ? -54.459 15.480 -56.915 1.00 79.39 274 VAL A N 1
ATOM 730 C CA . VAL A 1 116 ? -54.022 14.162 -57.365 1.00 72.85 274 VAL A CA 1
ATOM 731 C C . VAL A 1 116 ? -52.587 13.943 -56.905 1.00 79.53 274 VAL A C 1
ATOM 732 O O . VAL A 1 116 ? -51.689 14.721 -57.251 1.00 82.43 274 VAL A O 1
ATOM 736 N N . PHE A 1 117 ? -52.370 12.884 -56.127 1.00 71.71 275 PHE A N 1
ATOM 737 C CA . PHE A 1 117 ? -51.049 12.501 -55.655 1.00 66.41 275 PHE A CA 1
ATOM 738 C C . PHE A 1 117 ? -50.701 11.110 -56.168 1.00 67.79 275 PHE A C 1
ATOM 739 O O . PHE A 1 117 ? -51.564 10.362 -56.636 1.00 69.84 275 PHE A O 1
ATOM 747 N N . GLU A 1 118 ? -49.420 10.767 -56.071 1.00 65.52 276 GLU A N 1
ATOM 748 C CA . GLU A 1 118 ? -48.987 9.415 -56.389 1.00 67.28 276 GLU A CA 1
ATOM 749 C C . GLU A 1 118 ? -49.344 8.473 -55.246 1.00 67.99 276 GLU A C 1
ATOM 750 O O . GLU A 1 118 ? -49.398 8.870 -54.078 1.00 67.57 276 GLU A O 1
ATOM 756 N N . MET A 1 119 ? -49.593 7.215 -55.594 1.00 73.11 277 MET A N 1
ATOM 757 C CA . MET A 1 119 ? -50.047 6.218 -54.630 1.00 64.76 277 MET A CA 1
ATOM 758 C C . MET A 1 119 ? -48.838 5.521 -54.017 1.00 69.03 277 MET A C 1
ATOM 759 O O . MET A 1 119 ? -48.145 4.752 -54.692 1.00 78.49 277 MET A O 1
ATOM 764 N N . LEU A 1 120 ? -48.587 5.788 -52.740 1.00 73.45 278 LEU A N 1
ATOM 765 C CA . LEU A 1 120 ? -47.569 5.070 -51.992 1.00 70.43 278 LEU A CA 1
ATOM 766 C C . LEU A 1 120 ? -48.189 3.854 -51.307 1.00 74.32 278 LEU A C 1
ATOM 767 O O . LEU A 1 120 ? -49.408 3.672 -51.287 1.00 80.07 278 LEU A O 1
ATOM 772 N N . GLU A 1 121 ? -47.330 3.013 -50.734 1.00 69.99 279 GLU A N 1
ATOM 773 C CA . GLU A 1 121 ? -47.765 1.696 -50.254 1.00 66.62 279 GLU A CA 1
ATOM 774 C C . GLU A 1 121 ? -48.237 1.748 -48.803 1.00 68.98 279 GLU A C 1
ATOM 775 O O . GLU A 1 121 ? -49.431 1.604 -48.525 1.00 77.37 279 GLU A O 1
ATOM 781 N N . GLN A 1 122 ? -47.309 1.949 -47.870 1.00 65.42 280 GLN A N 1
ATOM 782 C CA . GLN A 1 122 ? -47.608 1.816 -46.451 1.00 60.41 280 GLN A CA 1
ATOM 783 C C . GLN A 1 122 ? -46.879 2.890 -45.659 1.00 58.35 280 GLN A C 1
ATOM 784 O O . GLN A 1 122 ? -45.707 3.174 -45.920 1.00 62.31 280 GLN A O 1
ATOM 790 N N . ASN A 1 123 ? -47.575 3.479 -44.690 1.00 52.77 281 ASN A N 1
ATOM 791 C CA . ASN A 1 123 ? -46.969 4.467 -43.812 1.00 57.62 281 ASN A CA 1
ATOM 792 C C . ASN A 1 123 ? -46.284 3.781 -42.631 1.00 57.72 281 ASN A C 1
ATOM 793 O O . ASN A 1 123 ? -46.462 2.587 -42.381 1.00 65.42 281 ASN A O 1
ATOM 798 N N . LEU A 1 124 ? -45.494 4.564 -41.891 1.00 52.55 282 LEU A N 1
ATOM 799 C CA . LEU A 1 124 ? -44.637 3.983 -40.862 1.00 52.11 282 LEU A CA 1
ATOM 800 C C . LEU A 1 124 ? -45.431 3.465 -39.669 1.00 55.68 282 LEU A C 1
ATOM 801 O O . LEU A 1 124 ? -44.990 2.522 -39.002 1.00 68.47 282 LEU A O 1
ATOM 806 N N . TYR A 1 125 ? -46.590 4.060 -39.375 1.00 55.20 283 TYR A N 1
ATOM 807 C CA . TYR A 1 125 ? -47.401 3.565 -38.267 1.00 51.12 283 TYR A CA 1
ATOM 808 C C . TYR A 1 125 ? -47.946 2.174 -38.567 1.00 59.97 283 TYR A C 1
ATOM 809 O O . TYR A 1 125 ? -47.876 1.273 -37.722 1.00 66.52 283 TYR A O 1
ATOM 818 N N . ASP A 1 126 ? -48.501 1.981 -39.766 1.00 59.27 284 ASP A N 1
ATOM 819 C CA . ASP A 1 126 ? -48.994 0.665 -40.150 1.00 59.85 284 ASP A CA 1
ATOM 820 C C . ASP A 1 126 ? -47.868 -0.353 -40.272 1.00 58.62 284 ASP A C 1
ATOM 821 O O . ASP A 1 126 ? -48.116 -1.554 -40.123 1.00 58.18 284 ASP A O 1
ATOM 826 N N . PHE A 1 127 ? -46.641 0.099 -40.539 1.00 60.46 285 PHE A N 1
ATOM 827 C CA . PHE A 1 127 ? -45.507 -0.819 -40.556 1.00 56.74 285 PHE A CA 1
ATOM 828 C C . PHE A 1 127 ? -45.161 -1.284 -39.147 1.00 66.81 285 PHE A C 1
ATOM 829 O O . PHE A 1 127 ? -44.781 -2.444 -38.946 1.00 76.99 285 PHE A O 1
ATOM 837 N N . LEU A 1 128 ? -45.286 -0.394 -38.161 1.00 62.95 286 LEU A N 1
ATOM 838 C CA . LEU A 1 128 ? -45.044 -0.780 -36.776 1.00 58.10 286 LEU A CA 1
ATOM 839 C C . LEU A 1 128 ? -46.203 -1.581 -36.198 1.00 58.75 286 LEU A C 1
ATOM 840 O O . LEU A 1 128 ? -45.982 -2.461 -35.358 1.00 68.61 286 LEU A O 1
ATOM 845 N N . LYS A 1 129 ? -47.434 -1.299 -36.633 1.00 57.94 287 LYS A N 1
ATOM 846 C CA . LYS A 1 129 ? -48.593 -2.010 -36.101 1.00 61.25 287 LYS A CA 1
ATOM 847 C C . LYS A 1 129 ? -48.538 -3.493 -36.449 1.00 62.64 287 LYS A C 1
ATOM 848 O O . LYS A 1 129 ? -48.754 -4.354 -35.588 1.00 65.77 287 LYS A O 1
ATOM 854 N N . GLN A 1 130 ? -48.248 -3.812 -37.713 1.00 64.44 288 GLN A N 1
ATOM 855 C CA . GLN A 1 130 ? -48.224 -5.208 -38.135 1.00 65.42 288 GLN A CA 1
ATOM 856 C C . GLN A 1 130 ? -47.061 -5.979 -37.525 1.00 70.81 288 GLN A C 1
ATOM 857 O O . GLN A 1 130 ? -47.121 -7.212 -37.456 1.00 80.25 288 GLN A O 1
ATOM 863 N N . ASN A 1 131 ? -46.010 -5.289 -37.083 1.00 68.52 289 ASN A N 1
ATOM 864 C CA . ASN A 1 131 ? -44.882 -5.921 -36.412 1.00 60.58 289 ASN A CA 1
ATOM 865 C C . ASN A 1 131 ? -44.998 -5.847 -34.893 1.00 60.95 289 ASN A C 1
ATOM 866 O O . ASN A 1 131 ? -43.980 -5.924 -34.196 1.00 67.05 289 ASN A O 1
ATOM 871 N N . LYS A 1 132 ? -46.218 -5.694 -34.373 1.00 57.96 290 LYS A N 1
ATOM 872 C CA . LYS A 1 132 ? -46.482 -5.658 -32.933 1.00 62.21 290 LYS A CA 1
ATOM 873 C C . LYS A 1 132 ? -45.691 -4.558 -32.230 1.00 65.01 290 LYS A C 1
ATOM 874 O O . LYS A 1 132 ? -45.357 -4.681 -31.049 1.00 73.50 290 LYS A O 1
ATOM 880 N N . PHE A 1 133 ? -45.390 -3.478 -32.955 1.00 65.35 291 PHE A N 1
ATOM 881 C CA . PHE A 1 133 ? -44.668 -2.325 -32.410 1.00 61.93 291 PHE A CA 1
ATOM 882 C C . PHE A 1 133 ? -43.312 -2.730 -31.837 1.00 61.55 291 PHE A C 1
ATOM 883 O O . PHE A 1 133 ? -42.850 -2.179 -30.836 1.00 67.80 291 PHE A O 1
ATOM 891 N N . SER A 1 134 ? -42.669 -3.704 -32.474 1.00 65.80 292 SER A N 1
ATOM 892 C CA . SER A 1 134 ? -41.334 -4.094 -32.061 1.00 59.27 292 SER A CA 1
ATOM 893 C C . SER A 1 134 ? -40.331 -3.002 -32.430 1.00 58.96 292 SER A C 1
ATOM 894 O O . SER A 1 134 ? -40.489 -2.320 -33.446 1.00 67.13 292 SER A O 1
ATOM 897 N N . PRO A 1 135 ? -39.299 -2.806 -31.611 1.00 54.71 293 PRO A N 1
ATOM 898 C CA . PRO A 1 135 ? -38.279 -1.807 -31.942 1.00 50.34 293 PRO A CA 1
ATOM 899 C C . PRO A 1 135 ? -37.563 -2.148 -33.240 1.00 55.17 293 PRO A C 1
ATOM 900 O O . PRO A 1 135 ? -37.429 -3.315 -33.617 1.00 67.59 293 PRO A O 1
ATOM 904 N N . LEU A 1 136 ? -37.103 -1.106 -33.930 1.00 53.11 294 LEU A N 1
ATOM 905 C CA . LEU A 1 136 ? -36.352 -1.288 -35.158 1.00 61.24 294 LEU A CA 1
ATOM 906 C C . LEU A 1 136 ? -34.876 -0.994 -34.923 1.00 57.86 294 LEU A C 1
ATOM 907 O O . LEU A 1 136 ? -34.542 -0.072 -34.170 1.00 57.46 294 LEU A O 1
ATOM 912 N N . PRO A 1 137 ? -33.976 -1.756 -35.539 1.00 53.03 295 PRO A N 1
ATOM 913 C CA . PRO A 1 137 ? -32.544 -1.505 -35.350 1.00 53.75 295 PRO A CA 1
ATOM 914 C C . PRO A 1 137 ? -32.133 -0.156 -35.917 1.00 51.81 295 PRO A C 1
ATOM 915 O O . PRO A 1 137 ? -32.763 0.393 -36.823 1.00 59.50 295 PRO A O 1
ATOM 919 N N . LEU A 1 138 ? -31.048 0.382 -35.354 1.00 53.89 296 LEU A N 1
ATOM 920 C CA . LEU A 1 138 ? -30.557 1.690 -35.772 1.00 57.83 296 LEU A CA 1
ATOM 921 C C . LEU A 1 138 ? -30.101 1.700 -37.224 1.00 59.75 296 LEU A C 1
ATOM 922 O O . LEU A 1 138 ? -30.104 2.762 -37.856 1.00 60.93 296 LEU A O 1
ATOM 927 N N . LYS A 1 139 ? -29.710 0.545 -37.768 1.00 64.51 297 LYS A N 1
ATOM 928 C CA . LYS A 1 139 ? -29.294 0.481 -39.164 1.00 62.05 297 LYS A CA 1
ATOM 929 C C . LYS A 1 139 ? -30.459 0.626 -40.137 1.00 53.01 297 LYS A C 1
ATOM 930 O O . LYS A 1 139 ? -30.224 0.840 -41.332 1.00 55.55 297 LYS A O 1
ATOM 936 N N . VAL A 1 140 ? -31.698 0.514 -39.661 1.00 57.88 298 VAL A N 1
ATOM 937 C CA . VAL A 1 140 ? -32.876 0.709 -40.498 1.00 57.01 298 VAL A CA 1
ATOM 938 C C . VAL A 1 140 ? -33.419 2.110 -40.247 1.00 55.84 298 VAL A C 1
ATOM 939 O O . VAL A 1 140 ? -33.991 2.740 -41.143 1.00 61.44 298 VAL A O 1
ATOM 943 N N . ILE A 1 141 ? -33.228 2.609 -39.024 1.00 53.33 299 ILE A N 1
ATOM 944 C CA . ILE A 1 141 ? -33.655 3.966 -38.699 1.00 53.55 299 ILE A CA 1
ATOM 945 C C . ILE A 1 141 ? -32.816 4.991 -39.450 1.00 56.49 299 ILE A C 1
ATOM 946 O O . ILE A 1 141 ? -33.314 6.062 -39.822 1.00 61.81 299 ILE A O 1
ATOM 951 N N . ARG A 1 142 ? -31.544 4.681 -39.705 1.00 54.10 300 ARG A N 1
ATOM 952 C CA . ARG A 1 142 ? -30.650 5.655 -40.329 1.00 54.16 300 ARG A CA 1
ATOM 953 C C . ARG A 1 142 ? -31.087 6.059 -41.733 1.00 61.25 300 ARG A C 1
ATOM 954 O O . ARG A 1 142 ? -31.106 7.269 -42.019 1.00 64.89 300 ARG A O 1
ATOM 962 N N . PRO A 1 143 ? -31.433 5.141 -42.649 1.00 63.20 301 PRO A N 1
ATOM 963 C CA . PRO A 1 143 ? -31.890 5.600 -43.974 1.00 62.32 301 PRO A CA 1
ATOM 964 C C . PRO A 1 143 ? -33.151 6.444 -43.919 1.00 58.94 301 PRO A C 1
ATOM 965 O O . PRO A 1 143 ? -33.265 7.425 -44.663 1.00 63.39 301 PRO A O 1
ATOM 969 N N . ILE A 1 144 ? -34.104 6.090 -43.055 1.00 61.07 302 ILE A N 1
ATOM 970 C CA . ILE A 1 144 ? -35.338 6.866 -42.952 1.00 53.55 302 ILE A CA 1
ATOM 971 C C . ILE A 1 144 ? -35.042 8.269 -42.441 1.00 57.76 302 ILE A C 1
ATOM 972 O O . ILE A 1 144 ? -35.635 9.253 -42.900 1.00 67.07 302 ILE A O 1
ATOM 977 N N . LEU A 1 145 ? -34.113 8.386 -41.489 1.00 60.06 303 LEU A N 1
ATOM 978 C CA . LEU A 1 145 ? -33.763 9.696 -40.953 1.00 51.97 303 LEU A CA 1
ATOM 979 C C . LEU A 1 145 ? -33.084 10.563 -42.006 1.00 57.38 303 LEU A C 1
ATOM 980 O O . LEU A 1 145 ? -33.338 11.771 -42.081 1.00 63.28 303 LEU A O 1
ATOM 985 N N . GLN A 1 146 ? -32.221 9.964 -42.831 1.00 56.68 304 GLN A N 1
ATOM 986 C CA . GLN A 1 146 ? -31.515 10.737 -43.848 1.00 57.70 304 GLN A CA 1
ATOM 987 C C . GLN A 1 146 ? -32.476 11.263 -44.907 1.00 61.02 304 GLN A C 1
ATOM 988 O O . GLN A 1 146 ? -32.312 12.385 -45.400 1.00 72.44 304 GLN A O 1
ATOM 994 N N . GLN A 1 147 ? -33.487 10.469 -45.270 1.00 58.89 305 GLN A N 1
ATOM 995 C CA . GLN A 1 147 ? -34.424 10.897 -46.302 1.00 61.66 305 GLN A CA 1
ATOM 996 C C . GLN A 1 147 ? -35.334 12.012 -45.799 1.00 59.43 305 GLN A C 1
ATOM 997 O O . GLN A 1 147 ? -35.584 12.987 -46.517 1.00 72.80 305 GLN A O 1
ATOM 1003 N N . VAL A 1 148 ? -35.835 11.888 -44.568 1.00 60.45 306 VAL A N 1
ATOM 1004 C CA . VAL A 1 148 ? -36.736 12.903 -44.031 1.00 58.97 306 VAL A CA 1
ATOM 1005 C C . VAL A 1 148 ? -35.978 14.195 -43.746 1.00 59.61 306 VAL A C 1
ATOM 1006 O O . VAL A 1 148 ? -36.491 15.295 -43.982 1.00 67.79 306 VAL A O 1
ATOM 1010 N N . ALA A 1 149 ? -34.747 14.085 -43.239 1.00 57.22 307 ALA A N 1
ATOM 1011 C CA . ALA A 1 149 ? -33.940 15.278 -43.006 1.00 58.71 307 ALA A CA 1
ATOM 1012 C C . ALA A 1 149 ? -33.627 16.002 -44.308 1.00 61.72 307 ALA A C 1
ATOM 1013 O O . ALA A 1 149 ? -33.537 17.235 -44.327 1.00 65.73 307 ALA A O 1
ATOM 1015 N N . THR A 1 150 ? -33.457 15.258 -45.404 1.00 61.05 308 THR A N 1
ATOM 1016 C CA . THR A 1 150 ? -33.277 15.890 -46.706 1.00 62.10 308 THR A CA 1
ATOM 1017 C C . THR A 1 150 ? -34.539 16.633 -47.130 1.00 65.28 308 THR A C 1
ATOM 1018 O O . THR A 1 150 ? -34.460 17.710 -47.734 1.00 73.65 308 THR A O 1
ATOM 1022 N N . ALA A 1 151 ? -35.711 16.076 -46.815 1.00 66.01 309 ALA A N 1
ATOM 1023 C CA . ALA A 1 151 ? -36.964 16.757 -47.119 1.00 64.58 309 ALA A CA 1
ATOM 1024 C C . ALA A 1 151 ? -37.101 18.046 -46.320 1.00 65.00 309 ALA A C 1
ATOM 1025 O O . ALA A 1 151 ? -37.496 19.083 -46.865 1.00 67.36 309 ALA A O 1
ATOM 1027 N N . LEU A 1 152 ? -36.780 17.999 -45.025 1.00 61.88 310 LEU A N 1
ATOM 1028 C CA . LEU A 1 152 ? -36.846 19.197 -44.198 1.00 63.28 310 LEU A CA 1
ATOM 1029 C C . LEU A 1 152 ? -35.727 20.178 -44.517 1.00 70.17 310 LEU A C 1
ATOM 1030 O O . LEU A 1 152 ? -35.865 21.371 -44.225 1.00 73.81 310 LEU A O 1
ATOM 1035 N N . LYS A 1 153 ? -34.624 19.706 -45.102 1.00 71.03 311 LYS A N 1
ATOM 1036 C CA . LYS A 1 153 ? -33.592 20.623 -45.573 1.00 64.30 311 LYS A CA 1
ATOM 1037 C C . LYS A 1 153 ? -34.074 21.426 -46.773 1.00 73.31 311 LYS A C 1
ATOM 1038 O O . LYS A 1 153 ? -33.706 22.596 -46.926 1.00 81.18 311 LYS A O 1
ATOM 1044 N N . LYS A 1 154 ? -34.899 20.818 -47.629 1.00 70.64 312 LYS A N 1
ATOM 1045 C CA . LYS A 1 154 ? -35.474 21.540 -48.756 1.00 69.99 312 LYS A CA 1
ATOM 1046 C C . LYS A 1 154 ? -36.640 22.421 -48.327 1.00 73.54 312 LYS A C 1
ATOM 1047 O O . LYS A 1 154 ? -36.899 23.451 -48.959 1.00 82.01 312 LYS A O 1
ATOM 1053 N N . LEU A 1 155 ? -37.349 22.037 -47.261 1.00 69.57 313 LEU A N 1
ATOM 1054 C CA . LEU A 1 155 ? -38.462 22.848 -46.779 1.00 66.13 313 LEU A CA 1
ATOM 1055 C C . LEU A 1 155 ? -37.970 24.147 -46.153 1.00 72.73 313 LEU A C 1
ATOM 1056 O O . LEU A 1 155 ? -38.596 25.200 -46.323 1.00 77.24 313 LEU A O 1
ATOM 1061 N N . LYS A 1 156 ? -36.855 24.094 -45.419 1.00 72.37 314 LYS A N 1
ATOM 1062 C CA . LYS A 1 156 ? -36.251 25.324 -44.918 1.00 69.62 314 LYS A CA 1
ATOM 1063 C C . LYS A 1 156 ? -35.672 26.158 -46.054 1.00 81.32 314 LYS A C 1
ATOM 1064 O O . LYS A 1 156 ? -35.699 27.393 -45.991 1.00 87.46 314 LYS A O 1
ATOM 1070 N N . SER A 1 157 ? -35.156 25.505 -47.099 1.00 76.38 315 SER A N 1
ATOM 1071 C CA . SER A 1 157 ? -34.665 26.227 -48.267 1.00 76.12 315 SER A CA 1
ATOM 1072 C C . SER A 1 157 ? -35.762 27.036 -48.944 1.00 78.81 315 SER A C 1
ATOM 1073 O O . SER A 1 157 ? -35.462 28.018 -49.631 1.00 86.38 315 SER A O 1
ATOM 1076 N N . LEU A 1 158 ? -37.022 26.647 -48.764 1.00 75.35 316 LEU A N 1
ATOM 1077 C CA . LEU A 1 158 ? -38.160 27.363 -49.320 1.00 74.95 316 LEU A CA 1
ATOM 1078 C C . LEU A 1 158 ? -38.914 28.171 -48.274 1.00 82.75 316 LEU A C 1
ATOM 1079 O O . LEU A 1 158 ? -39.910 28.819 -48.610 1.00 91.55 316 LEU A O 1
ATOM 1084 N N . GLY A 1 159 ? -38.465 28.150 -47.023 1.00 83.16 317 GLY A N 1
ATOM 1085 C CA . GLY A 1 159 ? -39.138 28.879 -45.962 1.00 80.80 317 GLY A CA 1
ATOM 1086 C C . GLY A 1 159 ? -40.511 28.342 -45.621 1.00 81.34 317 GLY A C 1
ATOM 1087 O O . GLY A 1 159 ? -41.445 29.128 -45.414 1.00 83.63 317 GLY A O 1
ATOM 1088 N N . LEU A 1 160 ? -40.657 27.022 -45.549 1.00 80.85 318 LEU A N 1
ATOM 1089 C CA . LEU A 1 160 ? -41.945 26.387 -45.319 1.00 72.13 318 LEU A CA 1
ATOM 1090 C C . LEU A 1 160 ? -41.878 25.476 -44.102 1.00 68.72 318 LEU A C 1
ATOM 1091 O O . LEU A 1 160 ? -40.809 24.984 -43.727 1.00 67.62 318 LEU A O 1
ATOM 1096 N N . ILE A 1 161 ? -43.037 25.260 -43.487 1.00 66.48 319 ILE A N 1
ATOM 1097 C CA . ILE A 1 161 ? -43.179 24.396 -42.323 1.00 55.96 319 ILE A CA 1
ATOM 1098 C C . ILE A 1 161 ? -44.193 23.314 -42.659 1.00 62.62 319 ILE A C 1
ATOM 1099 O O . ILE A 1 161 ? -45.232 23.595 -43.264 1.00 67.20 319 ILE A O 1
ATOM 1104 N N . HIS A 1 162 ? -43.891 22.073 -42.272 1.00 59.22 320 HIS A N 1
ATOM 1105 C CA . HIS A 1 162 ? -44.825 20.981 -42.527 1.00 52.76 320 HIS A CA 1
ATOM 1106 C C . HIS A 1 162 ? -45.936 20.948 -41.483 1.00 58.28 320 HIS A C 1
ATOM 1107 O O . HIS A 1 162 ? -47.107 20.750 -41.826 1.00 64.51 320 HIS A O 1
ATOM 1114 N N . ALA A 1 163 ? -45.583 21.134 -40.210 1.00 52.94 321 ALA A N 1
ATOM 1115 C CA . ALA A 1 163 ? -46.501 21.274 -39.080 1.00 56.95 321 ALA A CA 1
ATOM 1116 C C . ALA A 1 163 ? -47.368 20.044 -38.834 1.00 57.28 321 ALA A C 1
ATOM 1117 O O . ALA A 1 163 ? -48.345 20.132 -38.081 1.00 66.11 321 ALA A O 1
ATOM 1119 N N . ASP A 1 164 ? -47.039 18.896 -39.426 1.00 59.45 322 ASP A N 1
ATOM 1120 C CA . ASP A 1 164 ? -47.773 17.668 -39.148 1.00 60.74 322 ASP A CA 1
ATOM 1121 C C . ASP A 1 164 ? -46.910 16.452 -39.458 1.00 59.23 322 ASP A C 1
ATOM 1122 O O . ASP A 1 164 ? -47.335 15.548 -40.188 1.00 59.82 322 ASP A O 1
ATOM 1127 N N . LEU A 1 165 ? -45.697 16.424 -38.910 1.00 61.06 323 LEU A N 1
ATOM 1128 C CA . LEU A 1 165 ? -44.756 15.338 -39.166 1.00 57.62 323 LEU A CA 1
ATOM 1129 C C . LEU A 1 165 ? -44.988 14.247 -38.128 1.00 67.09 323 LEU A C 1
ATOM 1130 O O . LEU A 1 165 ? -44.571 14.368 -36.975 1.00 57.97 323 LEU A O 1
ATOM 1135 N N . LYS A 1 166 ? -45.654 13.180 -38.542 1.00 67.33 324 LYS A N 1
ATOM 1136 C CA . LYS A 1 166 ? -45.950 12.039 -37.693 1.00 48.78 324 LYS A CA 1
ATOM 1137 C C . LYS A 1 166 ? -45.745 10.769 -38.503 1.00 59.15 324 LYS A C 1
ATOM 1138 O O . LYS A 1 166 ? -45.711 10.815 -39.738 1.00 65.42 324 LYS A O 1
ATOM 1144 N N . PRO A 1 167 ? -45.578 9.620 -37.837 1.00 63.85 325 PRO A N 1
ATOM 1145 C CA . PRO A 1 167 ? -45.403 8.358 -38.579 1.00 49.62 325 PRO A CA 1
ATOM 1146 C C . PRO A 1 167 ? -46.511 8.074 -39.578 1.00 47.88 325 PRO A C 1
ATOM 1147 O O . PRO A 1 167 ? -46.262 7.417 -40.597 1.00 60.70 325 PRO A O 1
ATOM 1151 N N . GLU A 1 168 ? -47.731 8.549 -39.320 1.00 57.12 326 GLU A N 1
ATOM 1152 C CA . GLU A 1 168 ? -48.810 8.395 -40.287 1.00 57.44 326 GLU A CA 1
ATOM 1153 C C . GLU A 1 168 ? -48.563 9.192 -41.561 1.00 56.07 326 GLU A C 1
ATOM 1154 O O . GLU A 1 168 ? -49.203 8.919 -42.582 1.00 58.51 326 GLU A O 1
ATOM 1160 N N . ASN A 1 169 ? -47.652 10.166 -41.526 1.00 55.72 327 ASN A N 1
ATOM 1161 C CA . ASN A 1 169 ? -47.362 11.013 -42.676 1.00 50.55 327 ASN A CA 1
ATOM 1162 C C . ASN A 1 169 ? -45.970 10.754 -43.248 1.00 55.55 327 ASN A C 1
ATOM 1163 O O . ASN A 1 169 ? -45.376 11.633 -43.876 1.00 55.97 327 ASN A O 1
ATOM 1168 N N . ILE A 1 170 ? -45.439 9.553 -43.032 1.00 55.15 328 ILE A N 1
ATOM 1169 C CA . ILE A 1 170 ? -44.199 9.102 -43.655 1.00 47.49 328 ILE A CA 1
ATOM 1170 C C . ILE A 1 170 ? -44.478 7.716 -44.220 1.00 55.61 328 ILE A C 1
ATOM 1171 O O . ILE A 1 170 ? -44.597 6.746 -43.461 1.00 57.59 328 ILE A O 1
ATOM 1176 N N . MET A 1 171 ? -44.585 7.619 -45.542 1.00 56.37 329 MET A N 1
ATOM 1177 C CA . MET A 1 171 ? -45.022 6.398 -46.202 1.00 59.61 329 MET A CA 1
ATOM 1178 C C . MET A 1 171 ? -43.875 5.750 -46.966 1.00 59.84 329 MET A C 1
ATOM 1179 O O . MET A 1 171 ? -43.036 6.440 -47.553 1.00 61.02 329 MET A O 1
ATOM 1184 N N . LEU A 1 172 ? -43.852 4.419 -46.954 1.00 57.44 330 LEU A N 1
ATOM 1185 C CA . LEU A 1 172 ? -42.883 3.658 -47.729 1.00 62.25 330 LEU A CA 1
ATOM 1186 C C . LEU A 1 172 ? -43.347 3.567 -49.177 1.00 62.29 330 LEU A C 1
ATOM 1187 O O . LEU A 1 172 ? -44.520 3.289 -49.445 1.00 65.35 330 LEU A O 1
ATOM 1192 N N . VAL A 1 173 ? -42.426 3.810 -50.112 1.00 66.48 331 VAL A N 1
ATOM 1193 C CA . VAL A 1 173 ? -42.772 3.744 -51.530 1.00 67.93 331 VAL A CA 1
ATOM 1194 C C . VAL A 1 173 ? -43.136 2.317 -51.920 1.00 77.34 331 VAL A C 1
ATOM 1195 O O . VAL A 1 173 ? -44.207 2.062 -52.483 1.00 82.23 331 VAL A O 1
ATOM 1199 N N . ASP A 1 174 ? -42.252 1.367 -51.624 1.00 74.92 332 ASP A N 1
ATOM 1200 C CA . ASP A 1 174 ? -42.511 -0.046 -51.863 1.00 76.05 332 ASP A CA 1
ATOM 1201 C C . ASP A 1 174 ? -41.684 -0.870 -50.883 1.00 75.85 332 ASP A C 1
ATOM 1202 O O . ASP A 1 174 ? -40.459 -0.961 -51.030 1.00 80.33 332 ASP A O 1
ATOM 1207 N N . PRO A 1 175 ? -42.314 -1.485 -49.877 1.00 76.14 33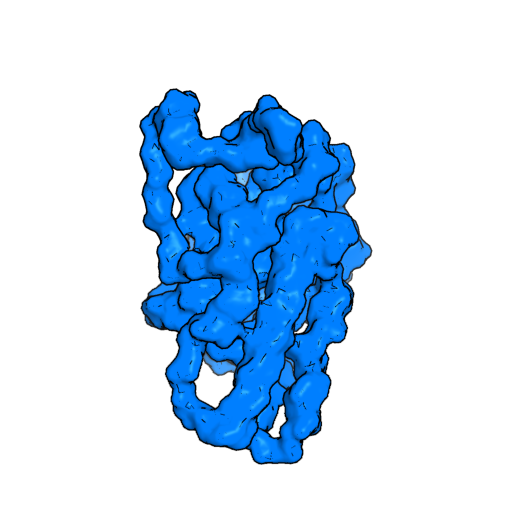3 PRO A N 1
ATOM 1208 C CA . PRO A 1 175 ? -41.535 -2.166 -48.828 1.00 74.13 333 PRO A CA 1
ATOM 1209 C C . PRO A 1 175 ? -40.730 -3.357 -49.320 1.00 77.82 333 PRO A C 1
ATOM 1210 O O . PRO A 1 175 ? -39.769 -3.743 -48.644 1.00 79.22 333 PRO A O 1
ATOM 1214 N N . VAL A 1 176 ? -41.080 -3.953 -50.457 1.00 78.82 334 VAL A N 1
ATOM 1215 C CA . VAL A 1 176 ? -40.411 -5.148 -50.949 1.00 78.63 334 VAL A CA 1
ATOM 1216 C C . VAL A 1 176 ? -39.550 -4.856 -52.172 1.00 83.12 334 VAL A C 1
ATOM 1217 O O . VAL A 1 176 ? -38.482 -5.450 -52.335 1.00 87.48 334 VAL A O 1
ATOM 1221 N N . ARG A 1 177 ? -39.991 -3.945 -53.042 1.00 82.39 335 ARG A N 1
ATOM 1222 C CA . ARG A 1 177 ? -39.226 -3.646 -54.248 1.00 81.49 335 ARG A CA 1
ATOM 1223 C C . ARG A 1 177 ? -38.128 -2.624 -53.977 1.00 86.44 335 ARG A C 1
ATOM 1224 O O . ARG A 1 177 ? -37.007 -2.768 -54.476 1.00 84.09 335 ARG A O 1
ATOM 1226 N N . GLN A 1 178 ? -38.434 -1.588 -53.193 1.00 93.66 336 GLN A N 1
ATOM 1227 C CA . GLN A 1 178 ? -37.480 -0.544 -52.823 1.00 86.58 336 GLN A CA 1
ATOM 1228 C C . GLN A 1 178 ? -37.425 -0.490 -51.300 1.00 73.65 336 GLN A C 1
ATOM 1229 O O . GLN A 1 178 ? -38.087 0.352 -50.674 1.00 70.82 336 GLN A O 1
ATOM 1235 N N . PRO A 1 179 ? -36.644 -1.367 -50.672 1.00 79.17 337 PRO A N 1
ATOM 1236 C CA . PRO A 1 179 ? -36.683 -1.476 -49.208 1.00 81.16 337 PRO A CA 1
ATOM 1237 C C . PRO A 1 179 ? -36.199 -0.204 -48.527 1.00 85.75 337 PRO A C 1
ATOM 1238 O O . PRO A 1 179 ? -35.106 0.296 -48.805 1.00 88.93 337 PRO A O 1
ATOM 1242 N N . TYR A 1 180 ? -37.045 0.326 -47.640 1.00 82.55 338 TYR A N 1
ATOM 1243 C CA . TYR A 1 180 ? -36.704 1.446 -46.760 1.00 77.52 338 TYR A CA 1
ATOM 1244 C C . TYR A 1 180 ? -36.455 2.736 -47.547 1.00 73.11 338 TYR A C 1
ATOM 1245 O O . TYR A 1 180 ? -35.478 3.448 -47.315 1.00 76.42 338 TYR A O 1
ATOM 1254 N N . ARG A 1 181 ? -37.359 3.036 -48.479 1.00 68.32 339 ARG A N 1
ATOM 1255 C CA . ARG A 1 181 ? -37.422 4.335 -49.137 1.00 64.19 339 ARG A CA 1
ATOM 1256 C C . ARG A 1 181 ? -38.746 4.987 -48.774 1.00 63.40 339 ARG A C 1
ATOM 1257 O O . ARG A 1 181 ? -39.806 4.369 -48.922 1.00 69.61 339 ARG A O 1
ATOM 1265 N N . VAL A 1 182 ? -38.688 6.232 -48.297 1.00 63.14 340 VAL A N 1
ATOM 1266 C CA . VAL A 1 182 ? -39.846 6.888 -47.708 1.00 58.03 340 VAL A CA 1
ATOM 1267 C C . VAL A 1 182 ? -40.079 8.245 -48.359 1.00 62.33 340 VAL A C 1
ATOM 1268 O O . VAL A 1 182 ? -39.191 8.829 -48.984 1.00 66.66 340 VAL A O 1
ATOM 1272 N N . LYS A 1 183 ? -41.305 8.741 -48.196 1.00 60.42 341 LYS A N 1
ATOM 1273 C CA . LYS A 1 183 ? -41.696 10.080 -48.610 1.00 58.80 341 LYS A CA 1
ATOM 1274 C C . LYS A 1 183 ? -42.671 10.636 -47.580 1.00 61.34 341 LYS A C 1
ATOM 1275 O O . LYS A 1 183 ? -43.249 9.891 -46.784 1.00 61.68 341 LYS A O 1
ATOM 1281 N N . VAL A 1 184 ? -42.852 11.955 -47.598 1.00 56.40 342 VAL A N 1
ATOM 1282 C CA . VAL A 1 184 ? -43.712 12.635 -46.636 1.00 57.66 342 VAL A CA 1
ATOM 1283 C C . VAL A 1 184 ? -44.999 13.064 -47.327 1.00 52.94 342 VAL A C 1
ATOM 1284 O O . VAL A 1 184 ? -45.006 13.423 -48.510 1.00 57.30 342 VAL A O 1
ATOM 1288 N N . ILE A 1 185 ? -46.101 13.022 -46.575 1.00 52.72 343 ILE A N 1
ATOM 1289 C CA . ILE A 1 185 ? -47.433 13.295 -47.095 1.00 56.29 343 ILE A CA 1
ATOM 1290 C C . ILE A 1 185 ? -48.107 14.344 -46.213 1.00 67.27 343 ILE A C 1
ATOM 1291 O O . ILE A 1 185 ? -47.521 14.857 -45.260 1.00 71.30 343 ILE A O 1
ATOM 1296 N N . ASP A 1 186 ? -49.355 14.664 -46.563 1.00 70.83 344 ASP A N 1
ATOM 1297 C CA . ASP A 1 186 ? -50.253 15.467 -45.741 1.00 73.70 344 ASP A CA 1
ATOM 1298 C C . ASP A 1 186 ? -49.725 16.879 -45.517 1.00 75.23 344 ASP A C 1
ATOM 1299 O O . ASP A 1 186 ? -49.203 17.193 -44.443 1.00 77.97 344 ASP A O 1
ATOM 1304 N N . PHE A 1 187 ? -49.866 17.739 -46.524 1.00 71.56 345 PHE A N 1
ATOM 1305 C CA . PHE A 1 187 ? -49.535 19.150 -46.389 1.00 71.75 345 PHE A CA 1
ATOM 1306 C C . PHE A 1 187 ? -50.741 19.992 -45.987 1.00 72.17 345 PHE A C 1
ATOM 1307 O O . PHE A 1 187 ? -50.695 21.222 -46.104 1.00 76.73 345 PHE A O 1
ATOM 1315 N N . GLY A 1 188 ? -51.815 19.357 -45.515 1.00 74.61 346 GLY A N 1
ATOM 1316 C CA . GLY A 1 188 ? -52.992 20.075 -45.054 1.00 75.17 346 GLY A CA 1
ATOM 1317 C C . GLY A 1 188 ? -52.757 20.967 -43.853 1.00 73.60 346 GLY A C 1
ATOM 1318 O O . GLY A 1 188 ? -53.644 21.753 -43.502 1.00 74.74 346 GLY A O 1
ATOM 1319 N N . SER A 1 189 ? -51.596 20.856 -43.210 1.00 75.89 347 SER A N 1
ATOM 1320 C CA . SER A 1 189 ? -51.226 21.743 -42.120 1.00 69.80 347 SER A CA 1
ATOM 1321 C C . SER A 1 189 ? -50.008 22.593 -42.447 1.00 62.42 347 SER A C 1
ATOM 1322 O O . SER A 1 189 ? -49.569 23.373 -41.593 1.00 62.57 347 SER A O 1
ATOM 1325 N N . ALA A 1 190 ? -49.448 22.459 -43.647 1.00 63.09 348 ALA A N 1
ATOM 1326 C CA . ALA A 1 190 ? -48.253 23.203 -44.012 1.00 63.80 348 ALA A CA 1
ATOM 1327 C C . ALA A 1 190 ? -48.559 24.689 -44.162 1.00 74.74 348 ALA A C 1
ATOM 1328 O O . ALA A 1 190 ? -49.674 25.088 -44.507 1.00 81.02 348 ALA A O 1
ATOM 1330 N N . SER A 1 191 ? -47.546 25.513 -43.903 1.00 71.44 349 SER A N 1
ATOM 1331 C CA . SER A 1 191 ? -47.693 26.959 -43.989 1.00 69.21 349 SER A CA 1
ATOM 1332 C C . SER A 1 191 ? -46.314 27.586 -44.117 1.00 73.53 349 SER A C 1
ATOM 1333 O O . SER A 1 191 ? -45.298 26.972 -43.781 1.00 78.94 349 SER A O 1
ATOM 1336 N N . HIS A 1 192 ? -46.295 28.820 -44.612 1.00 79.09 350 HIS A N 1
ATOM 1337 C CA . HIS A 1 192 ? -45.059 29.575 -44.709 1.00 79.08 350 HIS A CA 1
ATOM 1338 C C . HIS A 1 192 ? -44.652 30.098 -43.334 1.00 87.53 350 HIS A C 1
ATOM 1339 O O . HIS A 1 192 ? -45.469 30.217 -42.417 1.00 90.16 350 HIS A O 1
ATOM 1346 N N . VAL A 1 193 ? -43.363 30.409 -43.197 1.00 90.64 351 VAL A N 1
ATOM 1347 C CA . VAL A 1 193 ? -42.844 30.893 -41.923 1.00 89.48 351 VAL A CA 1
ATOM 1348 C C . VAL A 1 193 ? -43.391 32.287 -41.646 1.00 97.76 351 VAL A C 1
ATOM 1349 O O . VAL A 1 193 ? -43.280 33.196 -42.480 1.00 99.42 351 VAL A O 1
ATOM 1353 N N . SER A 1 194 ? -43.995 32.459 -40.473 1.00 106.94 352 SER A N 1
ATOM 1354 C CA . SER A 1 194 ? -44.554 33.738 -40.066 1.00 104.01 352 SER A CA 1
ATOM 1355 C C . SER A 1 194 ? -44.305 33.945 -38.581 1.00 107.44 352 SER A C 1
ATOM 1356 O O . SER A 1 194 ? -44.227 32.986 -37.808 1.00 111.67 352 SER A O 1
ATOM 1359 N N . LYS A 1 195 ? -44.180 35.210 -38.189 1.00 116.76 353 LYS A N 1
ATOM 1360 C CA . LYS A 1 195 ? -43.951 35.574 -36.790 1.00 121.91 353 LYS A CA 1
ATOM 1361 C C . LYS A 1 195 ? -45.281 35.697 -36.044 1.00 118.50 353 LYS A C 1
ATOM 1362 O O . LYS A 1 195 ? -45.666 36.757 -35.552 1.00 117.10 353 LYS A O 1
ATOM 1368 N N . THR A 1 196 ? -45.985 34.570 -35.962 1.00 118.87 354 THR A N 1
ATOM 1369 C CA . THR A 1 196 ? -47.298 34.510 -35.334 1.00 115.79 354 THR A CA 1
ATOM 1370 C C . THR A 1 196 ? -47.358 33.314 -34.397 1.00 108.83 354 THR A C 1
ATOM 1371 O O . THR A 1 196 ? -47.048 32.188 -34.800 1.00 103.10 354 THR A O 1
ATOM 1375 N N . VAL A 1 197 ? -47.751 33.564 -33.148 1.00 105.01 355 VAL A N 1
ATOM 1376 C CA . VAL A 1 197 ? -47.935 32.487 -32.185 1.00 92.75 355 VAL A CA 1
ATOM 1377 C C . VAL A 1 197 ? -49.169 31.677 -32.558 1.00 91.10 355 VAL A C 1
ATOM 1378 O O . VAL A 1 197 ? -50.205 32.233 -32.949 1.00 103.87 355 VAL A O 1
ATOM 1382 N N . CYS A 1 198 ? -49.059 30.347 -32.469 1.00 93.91 356 CYS A N 1
ATOM 1383 C CA . CYS A 1 198 ? -50.244 29.486 -32.731 1.00 92.45 356 CYS A CA 1
ATOM 1384 C C . CYS A 1 198 ? -51.328 29.835 -31.706 1.00 97.63 356 CYS A C 1
ATOM 1385 O O . CYS A 1 198 ? -51.031 29.772 -30.497 1.00 95.84 356 CYS A O 1
ATOM 1388 N N . SER A 1 199 ? -52.535 30.176 -32.168 1.00 100.65 357 SER A N 1
ATOM 1389 C CA . SER A 1 199 ? -53.610 30.615 -31.238 1.00 92.48 357 SER A CA 1
ATOM 1390 C C . SER A 1 199 ? -53.963 29.490 -30.260 1.00 97.93 357 SER A C 1
ATOM 1391 O O . SER A 1 199 ? -54.154 29.790 -29.065 1.00 96.58 357 SER A O 1
ATOM 1394 N N . THR A 1 200 ? -54.042 28.249 -30.749 1.00 106.00 358 THR A N 1
ATOM 1395 C CA . THR A 1 200 ? -54.410 27.096 -29.882 1.00 102.30 358 THR A CA 1
ATOM 1396 C C . THR A 1 200 ? -53.404 25.958 -30.079 1.00 99.30 358 THR A C 1
ATOM 1397 O O . THR A 1 200 ? -52.290 26.058 -29.529 1.00 96.49 358 THR A O 1
ATOM 1417 N N . LEU A 1 202 ? -51.572 22.858 -32.906 1.00 67.19 360 LEU A N 1
ATOM 1418 C CA . LEU A 1 202 ? -51.184 22.758 -34.339 1.00 64.85 360 LEU A CA 1
ATOM 1419 C C . LEU A 1 202 ? -50.809 21.316 -34.688 1.00 73.52 360 LEU A C 1
ATOM 1420 O O . LEU A 1 202 ? -51.701 20.588 -35.165 1.00 87.73 360 LEU A O 1
ATOM 1425 N N . GLN A 1 203 ? -49.555 20.916 -34.445 1.00 57.01 361 GLN A N 1
ATOM 1426 C CA . GLN A 1 203 ? -49.082 19.593 -34.825 1.00 53.45 361 GLN A CA 1
ATOM 1427 C C . GLN A 1 203 ? -49.837 18.516 -34.047 1.00 50.96 361 GLN A C 1
ATOM 1428 O O . GLN A 1 203 ? -50.661 18.797 -33.172 1.00 68.23 361 GLN A O 1
ATOM 1434 N N . SER A 1 204 ? -49.549 17.259 -34.377 1.00 50.73 362 SER A N 1
ATOM 1435 C CA . SER A 1 204 ? -50.053 16.149 -33.583 1.00 49.00 362 SER A CA 1
ATOM 1436 C C . SER A 1 204 ? -49.419 16.183 -32.197 1.00 56.28 362 SER A C 1
ATOM 1437 O O . SER A 1 204 ? -48.270 16.602 -32.028 1.00 59.44 362 SER A O 1
ATOM 1440 N N . ARG A 1 205 ? -50.181 15.734 -31.197 1.00 52.40 363 ARG A N 1
ATOM 1441 C CA . ARG A 1 205 ? -49.816 16.002 -29.808 1.00 47.57 363 ARG A CA 1
ATOM 1442 C C . ARG A 1 205 ? -48.494 15.340 -29.433 1.00 58.44 363 ARG A C 1
ATOM 1443 O O . ARG A 1 205 ? -47.619 15.975 -28.833 1.00 61.12 363 ARG A O 1
ATOM 1451 N N . TYR A 1 206 ? -48.331 14.059 -29.777 1.00 57.72 364 TYR A N 1
ATOM 1452 C CA . TYR A 1 206 ? -47.141 13.324 -29.357 1.00 47.02 364 TYR A CA 1
ATOM 1453 C C . TYR A 1 206 ? -45.864 13.896 -29.955 1.00 52.31 364 TYR A C 1
ATOM 1454 O O . TYR A 1 206 ? -44.779 13.673 -29.405 1.00 53.69 364 TYR A O 1
ATOM 1463 N N . TYR A 1 207 ? -45.966 14.628 -31.065 1.00 54.11 365 TYR A N 1
ATOM 1464 C CA . TYR A 1 207 ? -44.807 15.155 -31.775 1.00 51.37 365 TYR A CA 1
ATOM 1465 C C . TYR A 1 207 ? -44.825 16.677 -31.829 1.00 52.19 365 TYR A C 1
ATOM 1466 O O . TYR A 1 207 ? -44.160 17.275 -32.681 1.00 52.60 365 TYR A O 1
ATOM 1475 N N . ARG A 1 208 ? -45.571 17.312 -30.930 1.00 60.90 366 ARG A N 1
ATOM 1476 C CA . ARG A 1 208 ? -45.704 18.761 -30.921 1.00 56.71 366 ARG A CA 1
ATOM 1477 C C . ARG A 1 208 ? -44.531 19.396 -30.186 1.00 57.50 366 ARG A C 1
ATOM 1478 O O . ARG A 1 208 ? -44.179 18.977 -29.079 1.00 59.33 366 ARG A O 1
ATOM 1486 N N . ALA A 1 209 ? -43.927 20.404 -30.809 1.00 56.57 367 ALA A N 1
ATOM 1487 C CA . ALA A 1 209 ? -42.807 21.099 -30.201 1.00 52.82 367 ALA A CA 1
ATOM 1488 C C . ALA A 1 209 ? -43.270 21.890 -28.978 1.00 53.29 367 ALA A C 1
ATOM 1489 O O . ALA A 1 209 ? -44.439 22.273 -28.883 1.00 61.82 367 ALA A O 1
ATOM 1491 N N . PRO A 1 210 ? -42.371 22.139 -28.021 1.00 58.02 368 PRO A N 1
ATOM 1492 C CA . PRO A 1 210 ? -42.756 22.941 -26.848 1.00 59.82 368 PRO A CA 1
ATOM 1493 C C . PRO A 1 210 ? -43.215 24.347 -27.190 1.00 60.90 368 PRO A C 1
ATOM 1494 O O . PRO A 1 210 ? -43.937 24.954 -26.390 1.00 64.72 368 PRO A O 1
ATOM 1498 N N . GLU A 1 211 ? -42.822 24.886 -28.346 1.00 59.19 369 GLU A N 1
ATOM 1499 C CA . GLU A 1 211 ? -43.253 26.230 -28.717 1.00 54.91 369 GLU A CA 1
ATOM 1500 C C . GLU A 1 211 ? -44.762 26.287 -28.926 1.00 58.13 369 GLU A C 1
ATOM 1501 O O . GLU A 1 211 ? -45.414 27.263 -28.539 1.00 59.84 369 GLU A O 1
ATOM 1507 N N . ILE A 1 212 ? -45.334 25.247 -29.536 1.00 57.20 370 ILE A N 1
ATOM 1508 C CA . ILE A 1 212 ? -46.775 25.227 -29.762 1.00 52.90 370 ILE A CA 1
ATOM 1509 C C . ILE A 1 212 ? -47.520 24.966 -28.459 1.00 58.51 370 ILE A C 1
ATOM 1510 O O . ILE A 1 212 ? -48.646 25.444 -28.271 1.00 66.87 370 ILE A O 1
ATOM 1515 N N . ILE A 1 213 ? -46.910 24.219 -27.536 1.00 60.60 371 ILE A N 1
ATOM 1516 C CA . ILE A 1 213 ? -47.567 23.926 -26.266 1.00 60.93 371 ILE A CA 1
ATOM 1517 C C . ILE A 1 213 ? -47.568 25.154 -25.364 1.00 61.62 371 ILE A C 1
ATOM 1518 O O . ILE A 1 213 ? -48.565 25.446 -24.693 1.00 69.06 371 ILE A O 1
ATOM 1523 N N . LEU A 1 214 ? -46.461 25.892 -25.332 1.00 61.32 372 LEU A N 1
ATOM 1524 C CA . LEU A 1 214 ? -46.325 27.033 -24.437 1.00 62.15 372 LEU A CA 1
ATOM 1525 C C . LEU A 1 214 ? -46.862 28.332 -25.024 1.00 64.43 372 LEU A C 1
ATOM 1526 O O . LEU A 1 214 ? -46.969 29.322 -24.294 1.00 69.80 372 LEU A O 1
ATOM 1531 N N . GLY A 1 215 ? -47.204 28.356 -26.310 1.00 64.59 373 GLY A N 1
ATOM 1532 C CA . GLY A 1 215 ? -47.656 29.580 -26.943 1.00 66.04 373 GLY A CA 1
ATOM 1533 C C . GLY A 1 215 ? -46.516 30.537 -27.223 1.00 70.91 373 GLY A C 1
ATOM 1534 O O . GLY A 1 215 ? -46.498 31.664 -26.718 1.00 76.86 373 GLY A O 1
ATOM 1535 N N . LEU A 1 216 ? -45.562 30.095 -28.031 1.00 69.19 374 LEU A N 1
ATOM 1536 C CA . LEU A 1 216 ? -44.365 30.847 -28.362 1.00 66.93 374 LEU A CA 1
ATOM 1537 C C . LEU A 1 216 ? -44.243 31.002 -29.871 1.00 69.61 374 LEU A C 1
ATOM 1538 O O . LEU A 1 216 ? -44.807 30.208 -30.633 1.00 67.93 374 LEU A O 1
ATOM 1543 N N . PRO A 1 217 ? -43.522 32.018 -30.341 1.00 73.16 375 PRO A N 1
ATOM 1544 C CA . PRO A 1 217 ? -43.266 32.129 -31.782 1.00 73.52 375 PRO A CA 1
ATOM 1545 C C . PRO A 1 217 ? -42.464 30.936 -32.281 1.00 79.70 375 PRO A C 1
ATOM 1546 O O . PRO A 1 217 ? -41.472 30.532 -31.669 1.00 78.24 375 PRO A O 1
ATOM 1550 N N . PHE A 1 218 ? -42.903 30.371 -33.402 1.00 81.46 376 PHE A N 1
ATOM 1551 C CA . PHE A 1 218 ? -42.323 29.148 -33.932 1.00 68.18 376 PHE A CA 1
ATOM 1552 C C . PHE A 1 218 ? -41.928 29.340 -35.388 1.00 76.44 376 PHE A C 1
ATOM 1553 O O . PHE A 1 218 ? -42.478 30.190 -36.094 1.00 79.30 376 PHE A O 1
ATOM 1561 N N . CYS A 1 219 ? -40.965 28.532 -35.829 1.00 76.34 377 CYS A N 1
ATOM 1562 C CA . CYS A 1 219 ? -40.549 28.521 -37.225 1.00 66.26 377 CYS A CA 1
ATOM 1563 C C . CYS A 1 219 ? -40.536 27.091 -37.748 1.00 73.86 377 CYS A C 1
ATOM 1564 O O . CYS A 1 219 ? -41.454 26.314 -37.468 1.00 71.91 377 CYS A O 1
ATOM 1567 N N . GLU A 1 220 ? -39.498 26.731 -38.501 1.00 78.06 378 GLU A N 1
ATOM 1568 C CA . GLU A 1 220 ? -39.383 25.387 -39.053 1.00 65.07 378 GLU A CA 1
ATOM 1569 C C . GLU A 1 220 ? -38.867 24.373 -38.041 1.00 62.59 378 GLU A C 1
ATOM 1570 O O . GLU A 1 220 ? -38.788 23.183 -38.368 1.00 66.37 378 GLU A O 1
ATOM 1576 N N . ALA A 1 221 ? -38.519 24.807 -36.828 1.00 68.40 379 ALA A N 1
ATOM 1577 C CA . ALA A 1 221 ? -37.951 23.906 -35.834 1.00 58.52 379 ALA A CA 1
ATOM 1578 C C . ALA A 1 221 ? -38.977 22.957 -35.232 1.00 53.44 379 ALA A C 1
ATOM 1579 O O . ALA A 1 221 ? -38.582 21.980 -34.586 1.00 63.04 379 ALA A O 1
ATOM 1581 N N . ILE A 1 222 ? -40.275 23.211 -35.421 1.00 51.81 380 ILE A N 1
ATOM 1582 C CA . ILE A 1 222 ? -41.283 22.317 -34.866 1.00 57.46 380 ILE A CA 1
ATOM 1583 C C . ILE A 1 222 ? -41.306 20.980 -35.594 1.00 57.94 380 ILE A C 1
ATOM 1584 O O . ILE A 1 222 ? -41.843 20.000 -35.065 1.00 63.98 380 ILE A O 1
ATOM 1589 N N . ASP A 1 223 ? -40.737 20.913 -36.797 1.00 60.81 381 ASP A N 1
ATOM 1590 C CA . ASP A 1 223 ? -40.588 19.645 -37.498 1.00 59.16 381 ASP A CA 1
ATOM 1591 C C . ASP A 1 223 ? -39.330 18.898 -37.083 1.00 56.75 381 ASP A C 1
ATOM 1592 O O . ASP A 1 223 ? -39.308 17.662 -37.128 1.00 59.93 381 ASP A O 1
ATOM 1597 N N . MET A 1 224 ? -38.279 19.619 -36.683 1.00 58.55 382 MET A N 1
ATOM 1598 C CA . MET A 1 224 ? -37.116 18.962 -36.097 1.00 58.81 382 MET A CA 1
ATOM 1599 C C . MET A 1 224 ? -37.466 18.293 -34.776 1.00 59.55 382 MET A C 1
ATOM 1600 O O . MET A 1 224 ? -36.900 17.246 -34.440 1.00 65.02 382 MET A O 1
ATOM 1605 N N . TRP A 1 225 ? -38.392 18.880 -34.014 1.00 54.79 383 TRP A N 1
ATOM 1606 C CA . TRP A 1 225 ? -38.872 18.227 -32.801 1.00 48.82 383 TRP A CA 1
ATOM 1607 C C . TRP A 1 225 ? -39.692 16.988 -33.136 1.00 55.93 383 TRP A C 1
ATOM 1608 O O . TRP A 1 225 ? -39.553 15.948 -32.481 1.00 63.25 383 TRP A O 1
ATOM 1619 N N . SER A 1 226 ? -40.556 17.084 -34.150 1.00 56.45 384 SER A N 1
ATOM 1620 C CA . SER A 1 226 ? -41.360 15.935 -34.552 1.00 53.51 384 SER A CA 1
ATOM 1621 C C . SER A 1 226 ? -40.484 14.812 -35.090 1.00 52.21 384 SER A C 1
ATOM 1622 O O . SER A 1 226 ? -40.773 13.630 -34.873 1.00 61.05 384 SER A O 1
ATOM 1625 N N . LEU A 1 227 ? -39.406 15.162 -35.797 1.00 56.65 385 LEU A N 1
ATOM 1626 C CA . LEU A 1 227 ? -38.508 14.138 -36.315 1.00 52.21 385 LEU A CA 1
ATOM 1627 C C . LEU A 1 227 ? -37.729 13.462 -35.195 1.00 56.60 385 LEU A C 1
ATOM 1628 O O . LEU A 1 227 ? -37.332 12.299 -35.331 1.00 64.57 385 LEU A O 1
ATOM 1633 N N . GLY A 1 228 ? -37.505 14.164 -34.084 1.00 58.21 386 GLY A N 1
ATOM 1634 C CA . GLY A 1 228 ? -36.868 13.528 -32.944 1.00 50.97 386 GLY A CA 1
ATOM 1635 C C . GLY A 1 228 ? -37.788 12.550 -32.240 1.00 49.79 386 GLY A C 1
ATOM 1636 O O . GLY A 1 228 ? -37.349 11.497 -31.772 1.00 57.13 386 GLY A O 1
ATOM 1637 N N . CYS A 1 229 ? -39.080 12.879 -32.165 1.00 54.24 387 CYS A N 1
ATOM 1638 C CA . CYS A 1 229 ? -40.031 12.012 -31.480 1.00 51.66 387 CYS A CA 1
ATOM 1639 C C . CYS A 1 229 ? -40.375 10.766 -32.287 1.00 55.37 387 CYS A C 1
ATOM 1640 O O . CYS A 1 229 ? -40.876 9.795 -31.711 1.00 62.09 387 CYS A O 1
ATOM 1643 N N . VAL A 1 230 ? -40.124 10.766 -33.594 1.00 51.33 388 VAL A N 1
ATOM 1644 C CA . VAL A 1 230 ? -40.436 9.596 -34.411 1.00 53.48 388 VAL A CA 1
ATOM 1645 C C . VAL A 1 230 ? -39.243 8.652 -34.515 1.00 51.61 388 VAL A C 1
ATOM 1646 O O . VAL A 1 230 ? -39.413 7.431 -34.496 1.00 61.65 388 VAL A O 1
ATOM 1650 N N . ILE A 1 231 ? -38.020 9.182 -34.617 1.00 49.07 389 ILE A N 1
ATOM 1651 C CA . ILE A 1 231 ? -36.856 8.302 -34.622 1.00 44.62 389 ILE A CA 1
ATOM 1652 C C . ILE A 1 231 ? -36.678 7.662 -33.253 1.00 50.77 389 ILE A C 1
ATOM 1653 O O . ILE A 1 231 ? -36.129 6.559 -33.139 1.00 62.45 389 ILE A O 1
ATOM 1658 N N . ALA A 1 232 ? -37.136 8.336 -32.196 1.00 53.35 390 ALA A N 1
ATOM 1659 C CA . ALA A 1 232 ? -37.198 7.714 -30.881 1.00 48.35 390 ALA A CA 1
ATOM 1660 C C . ALA A 1 232 ? -38.341 6.714 -30.795 1.00 55.87 390 ALA A C 1
ATOM 1661 O O . ALA A 1 232 ? -38.233 5.715 -30.077 1.00 64.97 390 ALA A O 1
ATOM 1663 N N . GLU A 1 233 ? -39.437 6.964 -31.517 1.00 57.65 391 GLU A N 1
ATOM 1664 C CA . GLU A 1 233 ? -40.544 6.014 -31.533 1.00 56.20 391 GLU A CA 1
ATOM 1665 C C . GLU A 1 233 ? -40.182 4.764 -32.326 1.00 54.29 391 GLU A C 1
ATOM 1666 O O . GLU A 1 233 ? -40.579 3.653 -31.958 1.00 63.02 391 GLU A O 1
ATOM 1672 N N . LEU A 1 234 ? -39.428 4.926 -33.416 1.00 53.49 392 LEU A N 1
ATOM 1673 C CA . LEU A 1 234 ? -38.970 3.766 -34.173 1.00 58.11 392 LEU A CA 1
ATOM 1674 C C . LEU A 1 234 ? -37.965 2.940 -33.380 1.00 55.56 392 LEU A C 1
ATOM 1675 O O . LEU A 1 234 ? -37.911 1.715 -33.537 1.00 65.22 392 LEU A O 1
ATOM 1680 N N . PHE A 1 235 ? -37.169 3.586 -32.526 1.00 60.65 393 PHE A N 1
ATOM 1681 C CA . PHE A 1 235 ? -36.175 2.868 -31.737 1.00 56.21 393 PHE A CA 1
ATOM 1682 C C . PHE A 1 235 ? -36.795 2.166 -30.536 1.00 56.30 393 PHE A C 1
ATOM 1683 O O . PHE A 1 235 ? -36.322 1.096 -30.139 1.00 60.30 393 PHE A O 1
ATOM 1691 N N . LEU A 1 236 ? -37.842 2.745 -29.947 1.00 62.87 394 LEU A N 1
ATOM 1692 C CA . LEU A 1 236 ? -38.502 2.158 -28.789 1.00 54.11 394 LEU A CA 1
ATOM 1693 C C . LEU A 1 236 ? -39.727 1.331 -29.147 1.00 56.70 394 LEU A C 1
ATOM 1694 O O . LEU A 1 236 ? -40.155 0.506 -28.332 1.00 61.85 394 LEU A O 1
ATOM 1699 N N . GLY A 1 237 ? -40.295 1.524 -30.337 1.00 57.82 395 GLY A N 1
ATOM 1700 C CA . GLY A 1 237 ? -41.520 0.870 -30.733 1.00 57.98 395 GLY A CA 1
ATOM 1701 C C . GLY A 1 237 ? -42.778 1.622 -30.347 1.00 68.11 395 GLY A C 1
ATOM 1702 O O . GLY A 1 237 ? -43.786 1.534 -31.057 1.00 68.54 395 GLY A O 1
ATOM 1703 N N . TRP A 1 238 ? -42.739 2.362 -29.245 1.00 64.49 396 TRP A N 1
ATOM 1704 C CA . TRP A 1 238 ? -43.852 3.149 -28.744 1.00 57.95 396 TRP A CA 1
ATOM 1705 C C . TRP A 1 238 ? -43.488 4.628 -28.739 1.00 60.65 396 TRP A C 1
ATOM 1706 O O . TRP A 1 238 ? -42.303 4.982 -28.747 1.00 57.95 396 TRP A O 1
ATOM 1717 N N . PRO A 1 239 ? -44.482 5.522 -28.746 1.00 65.60 397 PRO A N 1
ATOM 1718 C CA . PRO A 1 239 ? -44.177 6.958 -28.751 1.00 48.81 397 PRO A CA 1
ATOM 1719 C C . PRO A 1 239 ? -43.361 7.368 -27.535 1.00 49.32 397 PRO A C 1
ATOM 1720 O O . PRO A 1 239 ? -43.513 6.822 -26.440 1.00 62.16 397 PRO A O 1
ATOM 1724 N N . LEU A 1 240 ? -42.480 8.349 -27.744 1.00 45.68 398 LEU A N 1
ATOM 1725 C CA . LEU A 1 240 ? -41.618 8.815 -26.662 1.00 45.42 398 LEU A CA 1
ATOM 1726 C C . LEU A 1 240 ? -42.418 9.568 -25.606 1.00 54.86 398 LEU A C 1
ATOM 1727 O O . LEU A 1 240 ? -42.250 9.335 -24.403 1.00 64.16 398 LEU A O 1
ATOM 1732 N N . TYR A 1 241 ? -43.297 10.472 -26.037 1.00 53.89 399 TYR A N 1
ATOM 1733 C CA . TYR A 1 241 ? -44.114 11.289 -25.137 1.00 50.20 399 TYR A CA 1
ATOM 1734 C C . TYR A 1 241 ? -45.579 11.125 -25.522 1.00 50.24 399 TYR A C 1
ATOM 1735 O O . TYR A 1 241 ? -46.154 11.984 -26.204 1.00 53.22 399 TYR A O 1
ATOM 1744 N N . PRO A 1 242 ? -46.219 10.028 -25.101 1.00 49.07 400 PRO A N 1
ATOM 1745 C CA . PRO A 1 242 ? -47.629 9.790 -25.456 1.00 52.59 400 PRO A CA 1
ATOM 1746 C C . PRO A 1 242 ? -48.603 10.396 -24.446 1.00 62.29 400 PRO A C 1
ATOM 1747 O O . PRO A 1 242 ? -49.411 9.698 -23.826 1.00 64.01 400 PRO A O 1
ATOM 1751 N N . GLY A 1 243 ? -48.534 11.716 -24.281 1.00 57.86 401 GLY A N 1
ATOM 1752 C CA . GLY A 1 243 ? -49.412 12.389 -23.339 1.00 61.21 401 GLY A CA 1
ATOM 1753 C C . GLY A 1 243 ? -50.816 12.554 -23.902 1.00 63.16 401 GLY A C 1
ATOM 1754 O O . GLY A 1 243 ? -51.007 12.862 -25.078 1.00 64.38 401 GLY A O 1
ATOM 1755 N N . ALA A 1 244 ? -51.809 12.338 -23.037 1.00 66.85 402 ALA A N 1
ATOM 1756 C CA . ALA A 1 244 ? -53.201 12.489 -23.445 1.00 61.40 402 ALA A CA 1
ATOM 1757 C C . ALA A 1 244 ? -53.612 13.952 -23.539 1.00 65.97 402 ALA A C 1
ATOM 1758 O O . ALA A 1 244 ? -54.471 14.300 -24.358 1.00 69.06 402 ALA A O 1
ATOM 1760 N N . LEU A 1 245 ? -53.020 14.815 -22.720 1.00 63.29 403 LEU A N 1
ATOM 1761 C CA . LEU A 1 245 ? -53.280 16.245 -22.741 1.00 55.29 403 LEU A CA 1
ATOM 1762 C C . LEU A 1 245 ? -51.969 16.995 -22.935 1.00 58.67 403 LEU A C 1
ATOM 1763 O O . LEU A 1 245 ? -50.879 16.426 -22.839 1.00 67.25 403 LEU A O 1
ATOM 1768 N N . GLU A 1 246 ? -52.084 18.296 -23.216 1.00 63.37 404 GLU A N 1
ATOM 1769 C CA . GLU A 1 246 ? -50.887 19.119 -23.344 1.00 64.12 404 GLU A CA 1
ATOM 1770 C C . GLU A 1 246 ? -50.144 19.230 -22.020 1.00 67.11 404 GLU A C 1
ATOM 1771 O O . GLU A 1 246 ? -48.920 19.404 -22.009 1.00 68.43 404 GLU A O 1
ATOM 1777 N N . TYR A 1 247 ? -50.862 19.134 -20.899 1.00 76.29 405 TYR A N 1
ATOM 1778 C CA . TYR A 1 247 ? -50.203 19.114 -19.598 1.00 69.52 405 TYR A CA 1
ATOM 1779 C C . TYR A 1 247 ? -49.343 17.867 -19.442 1.00 67.11 405 TYR A C 1
ATOM 1780 O O . TYR A 1 247 ? -48.185 17.949 -19.019 1.00 71.30 405 TYR A O 1
ATOM 1789 N N . ASP A 1 248 ? -49.897 16.699 -19.780 1.00 69.18 406 ASP A N 1
ATOM 1790 C CA . ASP A 1 248 ? -49.113 15.469 -19.732 1.00 57.87 406 ASP A CA 1
ATOM 1791 C C . ASP A 1 248 ? -47.942 15.528 -20.702 1.00 58.76 406 ASP A C 1
ATOM 1792 O O . ASP A 1 248 ? -46.866 14.986 -20.424 1.00 64.71 406 ASP A O 1
ATOM 1797 N N . GLN A 1 249 ? -48.133 16.187 -21.846 1.00 63.41 407 GLN A N 1
ATOM 1798 C CA . GLN A 1 249 ? -47.069 16.280 -22.839 1.00 56.48 407 GLN A CA 1
ATOM 1799 C C . GLN A 1 249 ? -45.890 17.080 -22.300 1.00 58.46 407 GLN A C 1
ATOM 1800 O O . GLN A 1 249 ? -44.749 16.603 -22.299 1.00 63.32 407 GLN A O 1
ATOM 1806 N N . ILE A 1 250 ? -46.150 18.299 -21.822 1.00 60.73 408 ILE A N 1
ATOM 1807 C CA . ILE A 1 250 ? -45.082 19.121 -21.267 1.00 56.52 408 ILE A CA 1
ATOM 1808 C C . ILE A 1 250 ? -44.561 18.547 -19.955 1.00 63.33 408 ILE A C 1
ATOM 1809 O O . ILE A 1 250 ? -43.440 18.868 -19.543 1.00 64.42 408 ILE A O 1
ATOM 1814 N N . ARG A 1 251 ? -45.343 17.695 -19.288 1.00 62.00 409 ARG A N 1
ATOM 1815 C CA . ARG A 1 251 ? -44.868 17.068 -18.059 1.00 63.01 409 ARG A CA 1
ATOM 1816 C C . ARG A 1 251 ? -43.838 15.986 -18.356 1.00 68.58 409 ARG A C 1
ATOM 1817 O O . ARG A 1 251 ? -42.813 15.894 -17.670 1.00 68.93 409 ARG A O 1
ATOM 1825 N N . TYR A 1 252 ? -44.091 15.160 -19.374 1.00 59.87 410 TYR A N 1
ATOM 1826 C CA . TYR A 1 252 ? -43.124 14.133 -19.749 1.00 54.26 410 TYR A CA 1
ATOM 1827 C C . TYR A 1 252 ? -41.836 14.757 -20.269 1.00 59.17 410 TYR A C 1
ATOM 1828 O O . TYR A 1 252 ? -40.737 14.275 -19.967 1.00 65.66 410 TYR A O 1
ATOM 1837 N N . ILE A 1 253 ? -41.953 15.829 -21.055 1.00 56.40 411 ILE A N 1
ATOM 1838 C CA . ILE A 1 253 ? -40.774 16.480 -21.620 1.00 56.64 411 ILE A CA 1
ATOM 1839 C C . ILE A 1 253 ? -39.916 17.077 -20.513 1.00 63.22 411 ILE A C 1
ATOM 1840 O O . ILE A 1 253 ? -38.694 16.894 -20.479 1.00 66.87 411 ILE A O 1
ATOM 1845 N N . SER A 1 254 ? -40.549 17.798 -19.585 1.00 61.36 412 SER A N 1
ATOM 1846 C CA . SER A 1 254 ? -39.797 18.464 -18.530 1.00 64.15 412 SER A CA 1
ATOM 1847 C C . SER A 1 254 ? -39.234 17.468 -17.523 1.00 68.64 412 SER A C 1
ATOM 1848 O O . SER A 1 254 ? -38.152 17.692 -16.970 1.00 71.75 412 SER A O 1
ATOM 1851 N N . GLN A 1 255 ? -39.948 16.371 -17.266 1.00 68.73 413 GLN A N 1
ATOM 1852 C CA . GLN A 1 255 ? -39.434 15.349 -16.361 1.00 61.97 413 GLN A CA 1
ATOM 1853 C C . GLN A 1 255 ? -38.264 14.582 -16.964 1.00 68.00 413 GLN A C 1
ATOM 1854 O O . GLN A 1 255 ? -37.425 14.069 -16.215 1.00 78.07 413 GLN A O 1
ATOM 1860 N N . THR A 1 256 ? -38.185 14.501 -18.292 1.00 71.97 414 THR A N 1
ATOM 1861 C CA . THR A 1 256 ? -37.123 13.771 -18.975 1.00 68.04 414 THR A CA 1
ATOM 1862 C C . THR A 1 256 ? -35.960 14.660 -19.394 1.00 70.73 414 THR A C 1
ATOM 1863 O O . THR A 1 256 ? -34.801 14.241 -19.303 1.00 69.96 414 THR A O 1
ATOM 1867 N N . GLN A 1 257 ? -36.238 15.887 -19.835 1.00 70.38 415 GLN A N 1
ATOM 1868 C CA . GLN A 1 257 ? -35.215 16.773 -20.368 1.00 64.69 415 GLN A CA 1
ATOM 1869 C C . GLN A 1 257 ? -35.006 18.031 -19.537 1.00 65.45 415 GLN A C 1
ATOM 1870 O O . GLN A 1 257 ? -34.183 18.872 -19.914 1.00 71.35 415 GLN A O 1
ATOM 1876 N N . GLY A 1 258 ? -35.716 18.191 -18.434 1.00 62.97 416 GLY A N 1
ATOM 1877 C CA . GLY A 1 258 ? -35.603 19.383 -17.619 1.00 51.85 416 GLY A CA 1
ATOM 1878 C C . GLY A 1 258 ? -36.662 20.413 -17.969 1.00 67.23 416 GLY A C 1
ATOM 1879 O O . GLY A 1 258 ? -37.186 20.454 -19.088 1.00 73.23 416 GLY A O 1
ATOM 1880 N N . LEU A 1 259 ? -36.988 21.261 -16.995 1.00 72.33 417 LEU A N 1
ATOM 1881 C CA . LEU A 1 259 ? -37.984 22.299 -17.210 1.00 70.16 417 LEU A CA 1
ATOM 1882 C C . LEU A 1 259 ? -37.500 23.290 -18.269 1.00 73.21 417 LEU A C 1
ATOM 1883 O O . LEU A 1 259 ? -36.296 23.538 -18.397 1.00 76.60 417 LEU A O 1
ATOM 1888 N N . PRO A 1 260 ? -38.415 23.861 -19.052 1.00 72.99 418 PRO A N 1
ATOM 1889 C CA . PRO A 1 260 ? -38.014 24.877 -20.029 1.00 70.28 418 PRO A CA 1
ATOM 1890 C C . PRO A 1 260 ? -37.412 26.095 -19.344 1.00 67.62 418 PRO A C 1
ATOM 1891 O O . PRO A 1 260 ? -37.613 26.338 -18.152 1.00 78.68 418 PRO A O 1
ATOM 1895 N N . GLY A 1 261 ? -36.658 26.867 -20.123 1.00 69.41 419 GLY A N 1
ATOM 1896 C CA . GLY A 1 261 ? -35.996 28.036 -19.580 1.00 77.97 419 GLY A CA 1
ATOM 1897 C C . GLY A 1 261 ? -36.980 29.079 -19.089 1.00 89.20 419 GLY A C 1
ATOM 1898 O O . GLY A 1 261 ? -38.131 29.148 -19.522 1.00 87.69 419 GLY A O 1
ATOM 1899 N N . GLU A 1 262 ? -36.504 29.909 -18.156 1.00 97.15 420 GLU A N 1
ATOM 1900 C CA . GLU A 1 262 ? -37.360 30.943 -17.584 1.00 97.94 420 GLU A CA 1
ATOM 1901 C C . GLU A 1 262 ? -37.791 31.951 -18.641 1.00 98.72 420 GLU A C 1
ATOM 1902 O O . GLU A 1 262 ? -38.961 32.347 -18.690 1.00 99.41 420 GLU A O 1
ATOM 1904 N N . GLN A 1 263 ? -36.861 32.371 -19.505 1.00 93.06 421 GLN A N 1
ATOM 1905 C CA . GLN A 1 263 ? -37.204 33.332 -20.548 1.00 86.38 421 GLN A CA 1
ATOM 1906 C C . GLN A 1 263 ? -38.220 32.758 -21.528 1.00 82.58 421 GLN A C 1
ATOM 1907 O O . GLN A 1 263 ? -38.999 33.511 -22.123 1.00 85.32 421 GLN A O 1
ATOM 1913 N N . LEU A 1 264 ? -38.232 31.435 -21.708 1.00 83.00 422 LEU A N 1
ATOM 1914 C CA . LEU A 1 264 ? -39.237 30.822 -22.570 1.00 83.20 422 LEU A CA 1
ATOM 1915 C C . LEU A 1 264 ? -40.599 30.800 -21.889 1.00 77.41 422 LEU A C 1
ATOM 1916 O O . LEU A 1 264 ? -41.620 31.105 -22.517 1.00 77.74 422 LEU A O 1
ATOM 1921 N N . LEU A 1 265 ? -40.634 30.445 -20.602 1.00 78.01 4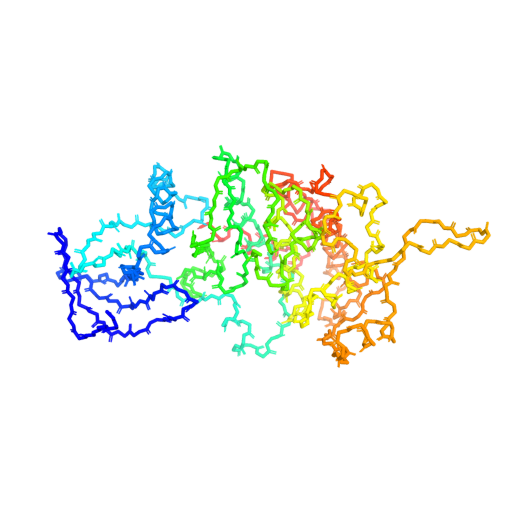23 LEU A N 1
ATOM 1922 C CA . LEU A 1 265 ? -41.893 30.393 -19.870 1.00 77.34 423 LEU A CA 1
ATOM 1923 C C . LEU A 1 265 ? -42.457 31.778 -19.582 1.00 85.49 423 LEU A C 1
ATOM 1924 O O . LEU A 1 265 ? -43.657 31.900 -19.311 1.00 89.41 423 LEU A O 1
ATOM 1929 N N . ASN A 1 266 ? -41.625 32.821 -19.635 1.00 89.92 424 ASN A N 1
ATOM 1930 C CA . ASN A 1 266 ? -42.111 34.169 -19.359 1.00 83.33 424 ASN A CA 1
ATOM 1931 C C . ASN A 1 266 ? -42.976 34.689 -20.500 1.00 82.70 424 ASN A C 1
ATOM 1932 O O . ASN A 1 266 ? -44.063 35.232 -20.271 1.00 84.13 424 ASN A O 1
ATOM 1937 N N . VAL A 1 267 ? -42.511 34.531 -21.739 1.00 82.52 425 VAL A N 1
ATOM 1938 C CA . VAL A 1 267 ? -43.210 35.069 -22.902 1.00 78.71 425 VAL A CA 1
ATOM 1939 C C . VAL A 1 267 ? -44.157 34.024 -23.476 1.00 80.68 425 VAL A C 1
ATOM 1940 O O . VAL A 1 267 ? -44.704 34.202 -24.570 1.00 81.81 425 VAL A O 1
ATOM 1944 N N . GLY A 1 268 ? -44.358 32.929 -22.745 1.00 79.70 426 GLY A N 1
ATOM 1945 C CA . GLY A 1 268 ? -45.293 31.905 -23.179 1.00 6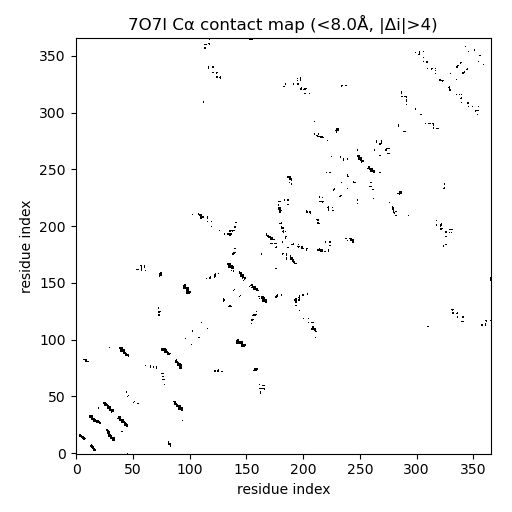8.37 426 GLY A CA 1
ATOM 1946 C C . GLY A 1 268 ? -46.712 32.258 -22.775 1.00 73.65 426 GLY A C 1
ATOM 1947 O O . GLY A 1 268 ? -46.993 32.501 -21.596 1.00 78.87 426 GLY A O 1
ATOM 1948 N N . THR A 1 269 ? -47.612 32.295 -23.759 1.00 68.09 427 THR A N 1
ATOM 1949 C CA . THR A 1 269 ? -49.009 32.608 -23.471 1.00 64.61 427 THR A CA 1
ATOM 1950 C C . THR A 1 269 ? -49.677 31.469 -22.711 1.00 69.12 427 THR A C 1
ATOM 1951 O O . THR A 1 269 ? -50.274 31.681 -21.649 1.00 77.76 427 THR A O 1
ATOM 1955 N N . LYS A 1 270 ? -49.585 30.252 -23.243 1.00 72.29 428 LYS A N 1
ATOM 1956 C CA . LYS A 1 270 ? -50.117 29.071 -22.577 1.00 67.93 428 LYS A CA 1
ATOM 1957 C C . LYS A 1 270 ? -49.207 28.565 -21.466 1.00 70.21 428 LYS A C 1
ATOM 1958 O O . LYS A 1 270 ? -49.507 27.527 -20.866 1.00 72.28 428 LYS A O 1
ATOM 1964 N N . SER A 1 271 ? -48.110 29.271 -21.180 1.00 70.33 429 SER A N 1
ATOM 1965 C CA . SER A 1 271 ? -47.161 28.818 -20.168 1.00 63.15 429 SER A CA 1
ATOM 1966 C C . SER A 1 271 ? -47.778 28.801 -18.776 1.00 69.68 429 SER A C 1
ATOM 1967 O O . SER A 1 271 ? -47.359 28.008 -17.924 1.00 72.78 429 SER A O 1
ATOM 1970 N N . THR A 1 272 ? -48.761 29.664 -18.522 1.00 82.10 430 THR A N 1
ATOM 1971 C CA . THR A 1 272 ? -49.393 29.723 -17.212 1.00 80.65 430 THR A CA 1
ATOM 1972 C C . THR A 1 272 ? -50.389 28.594 -16.981 1.00 77.90 430 THR A C 1
ATOM 1973 O O . THR A 1 272 ? -50.794 28.373 -15.834 1.00 78.43 430 THR A O 1
ATOM 1977 N N . ARG A 1 273 ? -50.790 27.879 -18.031 1.00 78.52 431 ARG A N 1
ATOM 1978 C CA . ARG A 1 273 ? -51.760 26.802 -17.890 1.00 75.43 431 ARG A CA 1
ATOM 1979 C C . ARG A 1 273 ? -51.139 25.503 -17.395 1.00 78.32 431 ARG A C 1
ATOM 1980 O O . ARG A 1 273 ? -51.877 24.604 -16.979 1.00 80.26 431 ARG A O 1
ATOM 1988 N N . PHE A 1 274 ? -49.811 25.382 -17.425 1.00 78.77 432 PHE A N 1
ATOM 1989 C CA . PHE A 1 274 ? -49.132 24.175 -16.981 1.00 76.86 432 PHE A CA 1
ATOM 1990 C C . PHE A 1 274 ? -48.112 24.411 -15.878 1.00 75.55 432 PHE A C 1
ATOM 1991 O O . PHE A 1 274 ? -47.774 23.461 -15.165 1.00 78.94 432 PHE A O 1
ATOM 1999 N N . PHE A 1 275 ? -47.618 25.634 -15.718 1.00 76.51 433 PHE A N 1
ATOM 2000 C CA . PHE A 1 275 ? -46.638 25.980 -14.701 1.00 76.32 433 PHE A CA 1
ATOM 2001 C C . PHE A 1 275 ? -47.215 27.057 -13.789 1.00 76.75 433 PHE A C 1
ATOM 2002 O O . PHE A 1 275 ? -48.280 27.620 -14.050 1.00 84.20 433 PHE A O 1
ATOM 2010 N N . CYS A 1 276 ? -46.499 27.342 -12.704 1.00 79.76 434 CYS A N 1
ATOM 2011 C CA . CYS A 1 276 ? -46.934 28.344 -11.741 1.00 89.83 434 CYS A CA 1
ATOM 2012 C C . CYS A 1 276 ? -45.722 29.091 -11.202 1.00 88.93 434 CYS A C 1
ATOM 2013 O O . CYS A 1 276 ? -44.586 28.616 -11.277 1.00 87.42 434 CYS A O 1
ATOM 2016 N N . LYS A 1 277 ? -45.984 30.276 -10.648 1.00 96.93 435 LYS A N 1
ATOM 2017 C CA . LYS A 1 277 ? -44.933 31.164 -10.151 1.00 98.83 435 LYS A CA 1
ATOM 2018 C C . LYS A 1 277 ? -44.757 30.931 -8.651 1.00 106.09 435 LYS A C 1
ATOM 2019 O O . LYS A 1 277 ? -45.231 31.697 -7.810 1.00 107.18 435 LYS A O 1
ATOM 2025 N N . GLU A 1 278 ? -44.060 29.848 -8.320 1.00 104.90 436 GLU A N 1
ATOM 2026 C CA . GLU A 1 278 ? -43.729 29.557 -6.933 1.00 112.36 436 GLU A CA 1
ATOM 2027 C C . GLU A 1 278 ? -42.584 30.450 -6.476 1.00 116.31 436 GLU A C 1
ATOM 2028 O O . GLU A 1 278 ? -41.620 30.676 -7.215 1.00 117.67 436 GLU A O 1
ATOM 2034 N N . THR A 1 279 ? -42.694 30.963 -5.243 1.00 116.75 437 THR A N 1
ATOM 2035 C CA . THR A 1 279 ? -41.716 31.910 -4.701 1.00 120.25 437 THR A CA 1
ATOM 2036 C C . THR A 1 279 ? -41.468 31.580 -3.227 1.00 116.73 437 THR A C 1
ATOM 2037 O O . THR A 1 279 ? -42.045 32.183 -2.319 1.00 108.95 437 THR A O 1
ATOM 2041 N N . ASP A 1 280 ? -40.590 30.611 -2.988 1.00 118.73 438 ASP A N 1
ATOM 2042 C CA . ASP A 1 280 ? -40.141 30.316 -1.635 1.00 112.83 438 ASP A CA 1
ATOM 2043 C C . ASP A 1 280 ? -39.017 31.282 -1.266 1.00 116.01 438 ASP A C 1
ATOM 2044 O O . ASP A 1 280 ? -38.696 32.216 -2.007 1.00 116.63 438 ASP A O 1
ATOM 2049 N N . MET A 1 281 ? -38.402 31.065 -0.100 1.00 115.72 439 MET A N 1
ATOM 2050 C CA . MET A 1 281 ? -37.292 31.917 0.315 1.00 111.90 439 MET A CA 1
ATOM 2051 C C . MET A 1 281 ? -36.069 31.722 -0.572 1.00 114.28 439 MET A C 1
ATOM 2052 O O . MET A 1 281 ? -35.299 32.667 -0.780 1.00 115.17 439 MET A O 1
ATOM 2057 N N . SER A 1 282 ? -35.876 30.515 -1.105 1.00 115.52 440 SER A N 1
ATOM 2058 C CA . SER A 1 282 ? -34.741 30.214 -1.968 1.00 117.18 440 SER A CA 1
ATOM 2059 C C . SER A 1 282 ? -35.166 29.655 -3.320 1.00 120.14 440 SER A C 1
ATOM 2060 O O . SER A 1 282 ? -34.306 29.231 -4.101 1.00 122.21 440 SER A O 1
ATOM 2063 N N . HIS A 1 283 ? -36.462 29.642 -3.617 1.00 123.23 441 HIS A N 1
ATOM 2064 C CA . HIS A 1 283 ? -36.945 29.085 -4.869 1.00 127.97 441 HIS A CA 1
ATOM 2065 C C . HIS A 1 283 ? -36.722 30.066 -6.016 1.00 132.22 441 HIS A C 1
ATOM 2066 O O . HIS A 1 283 ? -36.601 31.278 -5.822 1.00 123.38 441 HIS A O 1
ATOM 2073 N N . SER A 1 284 ? -36.674 29.519 -7.230 1.00 149.13 442 SER A N 1
ATOM 2074 C CA . SER A 1 284 ? -36.500 30.336 -8.423 1.00 149.24 442 SER A CA 1
ATOM 2075 C C . SER A 1 284 ? -37.820 30.981 -8.827 1.00 145.10 442 SER A C 1
ATOM 2076 O O . SER A 1 284 ? -38.509 31.576 -7.992 1.00 150.36 442 SER A O 1
ATOM 2079 N N . GLY A 1 285 ? -38.184 30.862 -10.100 1.00 122.44 443 GLY A N 1
ATOM 2080 C CA . GLY A 1 285 ? -39.389 31.497 -10.593 1.00 111.87 443 GLY A CA 1
ATOM 2081 C C . GLY A 1 285 ? -40.498 30.534 -10.962 1.00 104.65 443 GLY A C 1
ATOM 2082 O O . GLY A 1 285 ? -41.634 30.684 -10.502 1.00 104.48 443 GLY A O 1
ATOM 2083 N N . TRP A 1 286 ? -40.186 29.539 -11.786 1.00 100.64 444 TRP A N 1
ATOM 2084 C CA . TRP A 1 286 ? -41.188 28.649 -12.348 1.00 85.48 444 TRP A CA 1
ATOM 2085 C C . TRP A 1 286 ? -41.041 27.232 -11.808 1.00 85.36 444 TRP A C 1
ATOM 2086 O O . TRP A 1 286 ? -39.945 26.793 -11.446 1.00 87.72 444 TRP A O 1
ATOM 2097 N N . ARG A 1 287 ? -42.168 26.526 -11.760 1.00 81.38 445 ARG A N 1
ATOM 2098 C CA . ARG A 1 287 ? -42.198 25.113 -11.416 1.00 74.03 445 ARG A CA 1
ATOM 2099 C C . ARG A 1 287 ? -43.450 24.505 -12.029 1.00 73.78 445 ARG A C 1
ATOM 2100 O O . ARG A 1 287 ? -44.412 25.209 -12.345 1.00 80.76 445 ARG A O 1
ATOM 2108 N N . LEU A 1 288 ? -43.424 23.186 -12.194 1.00 74.69 446 LEU A N 1
ATOM 2109 C CA . LEU A 1 288 ? -44.568 22.485 -12.754 1.00 71.26 446 LEU A CA 1
ATOM 2110 C C . LEU A 1 288 ? -45.711 22.418 -11.748 1.00 74.53 446 LEU A C 1
ATOM 2111 O O . LEU A 1 288 ? -45.502 22.432 -10.532 1.00 81.62 446 LEU A O 1
ATOM 2116 N N . LYS A 1 289 ? -46.931 22.350 -12.271 1.00 70.72 447 LYS A N 1
ATOM 2117 C CA . LYS A 1 289 ? -48.093 22.066 -11.441 1.00 72.45 447 LYS A CA 1
ATOM 2118 C C . LYS A 1 289 ? -48.152 20.570 -11.162 1.00 77.86 447 LYS A C 1
ATOM 2119 O O . LYS A 1 289 ? -48.147 19.757 -12.092 1.00 79.35 447 LYS A O 1
ATOM 2125 N N . THR A 1 290 ? -48.199 20.208 -9.883 1.00 79.16 448 THR A N 1
ATOM 2126 C CA . THR A 1 290 ? -48.222 18.803 -9.508 1.00 81.16 448 THR A CA 1
ATOM 2127 C C . THR A 1 290 ? -49.504 18.135 -10.001 1.00 81.51 448 THR A C 1
ATOM 2128 O O . THR A 1 290 ? -50.483 18.793 -10.364 1.00 80.88 448 THR A O 1
ATOM 2132 N N . LEU A 1 291 ? -49.482 16.799 -10.012 1.00 85.72 449 LEU A N 1
ATOM 2133 C CA . LEU A 1 291 ? -50.651 16.044 -10.454 1.00 86.21 449 LEU A CA 1
ATOM 2134 C C . LEU A 1 291 ? -51.865 16.330 -9.580 1.00 89.63 449 LEU A C 1
ATOM 2135 O O . LEU A 1 291 ? -53.002 16.272 -10.061 1.00 91.92 449 LEU A O 1
ATOM 2140 N N . GLU A 1 292 ? -51.647 16.644 -8.302 1.00 93.68 450 GLU A N 1
ATOM 2141 C CA . GLU A 1 292 ? -52.753 17.033 -7.434 1.00 97.56 450 GLU A CA 1
ATOM 2142 C C . GLU A 1 292 ? -53.295 18.406 -7.812 1.00 95.56 450 GLU A C 1
ATOM 2143 O O . GLU A 1 292 ? -54.512 18.626 -7.792 1.00 96.70 450 GLU A O 1
ATOM 2149 N N . GLU A 1 293 ? -52.407 19.340 -8.159 1.00 90.93 451 GLU A N 1
ATOM 2150 C CA . GLU A 1 293 ? -52.847 20.690 -8.495 1.00 81.82 451 GLU A CA 1
ATOM 2151 C C . GLU A 1 293 ? -53.593 20.719 -9.823 1.00 90.37 451 GLU A C 1
ATOM 2152 O O . GLU A 1 293 ? -54.641 21.366 -9.937 1.00 86.57 451 GLU A O 1
ATOM 2158 N N . HIS A 1 294 ? -53.070 20.028 -10.840 1.00 93.28 452 HIS A N 1
ATOM 2159 C CA . HIS A 1 294 ? -53.730 20.028 -12.142 1.00 86.05 452 HIS A CA 1
ATOM 2160 C C . HIS A 1 294 ? -55.061 19.289 -12.089 1.00 90.71 452 HIS A C 1
ATOM 2161 O O . HIS A 1 294 ? -56.023 19.685 -12.758 1.00 89.65 452 HIS A O 1
ATOM 2168 N N . GLU A 1 295 ? -55.136 18.213 -11.301 1.00 92.66 453 GLU A N 1
ATOM 2169 C CA . GLU A 1 295 ? -56.390 17.478 -11.173 1.00 91.28 453 GLU A CA 1
ATOM 2170 C C . GLU A 1 295 ? -57.470 18.323 -10.510 1.00 92.84 453 GLU A C 1
ATOM 2171 O O . GLU A 1 295 ? -58.661 18.118 -10.767 1.00 91.52 453 GLU A O 1
ATOM 2177 N N . ALA A 1 296 ? -57.080 19.273 -9.660 1.00 93.43 454 ALA A N 1
ATOM 2178 C CA . ALA A 1 296 ? -58.061 20.139 -9.019 1.00 91.65 454 ALA A CA 1
ATOM 2179 C C . ALA A 1 296 ? -58.440 21.321 -9.901 1.00 93.91 454 ALA A C 1
ATOM 2180 O O . ALA A 1 296 ? -59.549 21.853 -9.777 1.00 92.32 454 ALA A O 1
ATOM 2182 N N . GLU A 1 297 ? -57.542 21.739 -10.795 1.00 94.78 455 GLU A N 1
ATOM 2183 C CA . GLU A 1 297 ? -57.817 22.879 -11.662 1.00 92.14 455 GLU A CA 1
ATOM 2184 C C . GLU A 1 297 ? -58.776 22.516 -12.790 1.00 91.22 455 GLU A C 1
ATOM 2185 O O . GLU A 1 297 ? -59.711 23.271 -13.078 1.00 81.01 455 GLU A O 1
ATOM 2191 N N . THR A 1 298 ? -58.563 21.371 -13.440 1.00 94.03 456 THR A N 1
ATOM 2192 C CA . THR A 1 298 ? -59.373 20.977 -14.583 1.00 90.62 456 THR A CA 1
ATOM 2193 C C . THR A 1 298 ? -60.284 19.787 -14.311 1.00 87.75 456 THR A C 1
ATOM 2194 O O . THR A 1 298 ? -61.130 19.474 -15.156 1.00 85.72 456 THR A O 1
ATOM 2198 N N . GLY A 1 299 ? -60.137 19.118 -13.170 1.00 89.77 457 GLY A N 1
ATOM 2199 C CA . GLY A 1 299 ? -60.984 17.995 -12.830 1.00 85.23 457 GLY A CA 1
ATOM 2200 C C . GLY A 1 299 ? -60.601 16.675 -13.460 1.00 94.74 457 GLY A C 1
ATOM 2201 O O . GLY A 1 299 ? -61.232 15.656 -13.150 1.00 96.04 457 GLY A O 1
ATOM 2202 N N . MET A 1 300 ? -59.590 16.651 -14.324 1.00 93.77 458 MET A N 1
ATOM 2203 C CA . MET A 1 300 ? -59.197 15.446 -15.041 1.00 94.51 458 MET A CA 1
ATOM 2204 C C . MET A 1 300 ? -58.002 14.803 -14.347 1.00 95.44 458 MET A C 1
ATOM 2205 O O . MET A 1 300 ? -56.930 15.412 -14.253 1.00 93.70 458 MET A O 1
ATOM 2210 N N . LYS A 1 301 ? -58.190 13.577 -13.864 1.00 99.38 459 LYS A N 1
ATOM 2211 C CA . LYS A 1 301 ? -57.094 12.832 -13.262 1.00 94.37 459 LYS A CA 1
ATOM 2212 C C . LYS A 1 301 ? -56.117 12.384 -14.341 1.00 90.06 459 LYS A C 1
ATOM 2213 O O . LYS A 1 301 ? -56.522 11.850 -15.379 1.00 92.34 459 LYS A O 1
ATOM 2215 N N . SER A 1 302 ? -54.829 12.605 -14.098 1.00 84.70 460 SER A N 1
ATOM 2216 C CA . SER A 1 302 ? -53.783 12.313 -15.070 1.00 84.43 460 SER A CA 1
ATOM 2217 C C . SER A 1 302 ? -53.180 10.945 -14.773 1.00 86.43 460 SER A C 1
ATOM 2218 O O . SER A 1 302 ? -52.723 10.693 -13.652 1.00 87.42 460 SER A O 1
ATOM 2221 N N . LYS A 1 303 ? -53.179 10.071 -15.774 1.00 81.28 461 LYS A N 1
ATOM 2222 C CA . LYS A 1 303 ? -52.594 8.744 -15.670 1.00 79.79 461 LYS A CA 1
ATOM 2223 C C . LYS A 1 303 ? -51.358 8.647 -16.555 1.00 77.23 461 LYS A C 1
ATOM 2224 O O . LYS A 1 303 ? -51.169 9.433 -17.487 1.00 79.78 461 LYS A O 1
ATOM 2227 N N . GLU A 1 304 ? -50.513 7.666 -16.250 1.00 77.44 462 GLU A N 1
ATOM 2228 C CA . GLU A 1 304 ? -49.290 7.458 -17.011 1.00 69.15 462 GLU A CA 1
ATOM 2229 C C . GLU A 1 304 ? -49.577 6.652 -18.271 1.00 65.68 462 GLU A C 1
ATOM 2230 O O . GLU A 1 304 ? -50.306 5.656 -18.236 1.00 67.11 462 GLU A O 1
ATOM 2236 N N . ALA A 1 305 ? -48.998 7.091 -19.390 1.00 67.26 463 ALA A N 1
ATOM 2237 C CA . ALA A 1 305 ? -49.170 6.409 -20.664 1.00 61.79 463 ALA A CA 1
ATOM 2238 C C . ALA A 1 305 ? -47.859 6.029 -21.339 1.00 55.86 463 ALA A C 1
ATOM 2239 O O . ALA A 1 305 ? -47.893 5.427 -22.417 1.00 54.81 463 ALA A O 1
ATOM 2241 N N . ARG A 1 306 ? -46.714 6.357 -20.745 1.00 57.27 464 ARG A N 1
ATOM 2242 C CA . ARG A 1 306 ? -45.435 6.038 -21.364 1.00 59.67 464 ARG A CA 1
ATOM 2243 C C . ARG A 1 306 ? -45.111 4.560 -21.190 1.00 62.54 464 ARG A C 1
ATOM 2244 O O . ARG A 1 306 ? -45.275 4.001 -20.101 1.00 58.59 464 ARG A O 1
ATOM 2252 N N . LYS A 1 307 ? -44.659 3.921 -22.270 1.00 66.28 465 LYS A N 1
ATOM 2253 C CA . LYS A 1 307 ? -44.070 2.594 -22.149 1.00 62.26 465 LYS A CA 1
ATOM 2254 C C . LYS A 1 307 ? -42.635 2.651 -21.649 1.00 64.42 465 LYS A C 1
ATOM 2255 O O . LYS A 1 307 ? -42.126 1.646 -21.141 1.00 76.52 465 LYS A O 1
ATOM 2261 N N . TYR A 1 308 ? -41.981 3.803 -21.779 1.00 64.50 466 TYR A N 1
ATOM 2262 C CA . TYR A 1 308 ? -40.614 4.004 -21.315 1.00 64.27 466 TYR A CA 1
ATOM 2263 C C . TYR A 1 308 ? -40.552 5.319 -20.555 1.00 62.36 466 TYR A C 1
ATOM 2264 O O . TYR A 1 308 ? -40.892 6.373 -21.104 1.00 65.69 466 TYR A O 1
ATOM 2273 N N . ILE A 1 309 ? -40.121 5.259 -19.298 1.00 62.50 467 ILE A N 1
ATOM 2274 C CA . ILE A 1 309 ? -39.962 6.437 -18.454 1.00 59.86 467 ILE A CA 1
ATOM 2275 C C . ILE A 1 309 ? -38.471 6.702 -18.305 1.00 63.69 467 ILE A C 1
ATOM 2276 O O . ILE A 1 309 ? -37.724 5.839 -17.828 1.00 71.00 467 ILE A O 1
ATOM 2281 N N . PHE A 1 310 ? -38.038 7.893 -18.711 1.00 67.19 468 PHE A N 1
ATOM 2282 C CA . PHE A 1 310 ? -36.625 8.241 -18.772 1.00 68.71 468 PHE A CA 1
ATOM 2283 C C . PHE A 1 310 ? -36.343 9.433 -17.871 1.00 67.49 468 PHE A C 1
ATOM 2284 O O . PHE A 1 310 ? -36.981 10.482 -18.005 1.00 79.00 468 PHE A O 1
ATOM 2292 N N . ASN A 1 311 ? -35.385 9.268 -16.955 1.00 72.59 469 ASN A N 1
ATOM 2293 C CA . ASN A 1 311 ? -34.886 10.414 -16.206 1.00 75.19 469 ASN A CA 1
ATOM 2294 C C . ASN A 1 311 ? -33.968 11.278 -17.058 1.00 74.24 469 ASN A C 1
ATOM 2295 O O . ASN A 1 311 ? -33.711 12.434 -16.703 1.00 82.85 469 ASN A O 1
ATOM 2300 N N . SER A 1 312 ? -33.479 10.741 -18.174 1.00 64.64 470 SER A N 1
ATOM 2301 C CA . SER A 1 312 ? -32.611 11.458 -19.096 1.00 71.51 470 SER A CA 1
ATOM 2302 C C . SER A 1 312 ? -32.696 10.784 -20.459 1.00 69.88 470 SER A C 1
ATOM 2303 O O . SER A 1 312 ? -33.008 9.594 -20.557 1.00 76.29 470 SER A O 1
ATOM 2306 N N . LEU A 1 313 ? -32.414 11.558 -21.510 1.00 63.29 471 LEU A N 1
ATOM 2307 C CA . LEU A 1 313 ? -32.385 10.995 -22.854 1.00 69.75 471 LEU A CA 1
ATOM 2308 C C . LEU A 1 313 ? -31.213 10.047 -23.065 1.00 75.13 471 LEU A C 1
ATOM 2309 O O . LEU A 1 313 ? -31.185 9.339 -24.077 1.00 72.54 471 LEU A O 1
ATOM 2314 N N . ASP A 1 314 ? -30.249 10.019 -22.142 1.00 75.39 472 ASP A N 1
ATOM 2315 C CA . ASP A 1 314 ? -29.160 9.055 -22.237 1.00 70.33 472 ASP A CA 1
ATOM 2316 C C . ASP A 1 314 ? -29.629 7.650 -21.886 1.00 70.05 472 ASP A C 1
ATOM 2317 O O . ASP A 1 314 ? -29.036 6.668 -22.347 1.00 75.77 472 ASP A O 1
ATOM 2322 N N . ASP A 1 315 ? -30.687 7.534 -21.080 1.00 68.56 473 ASP A N 1
ATOM 2323 C CA . ASP A 1 315 ? -31.260 6.234 -20.750 1.00 70.70 473 ASP A CA 1
ATOM 2324 C C . ASP A 1 315 ? -31.870 5.540 -21.959 1.00 74.67 473 ASP A C 1
ATOM 2325 O O . ASP A 1 315 ? -32.139 4.335 -21.888 1.00 79.38 473 ASP A O 1
ATOM 2330 N N . VAL A 1 316 ? -32.101 6.268 -23.054 1.00 73.15 474 VAL A N 1
ATOM 2331 C CA . VAL A 1 316 ? -32.548 5.635 -24.291 1.00 69.04 474 VAL A CA 1
ATOM 2332 C C . VAL A 1 316 ? -31.482 4.690 -24.826 1.00 67.01 474 VAL A C 1
ATOM 2333 O O . VAL A 1 316 ? -31.799 3.650 -25.415 1.00 70.16 474 VAL A O 1
ATOM 2337 N N . ALA A 1 317 ? -30.204 5.025 -24.627 1.00 68.29 475 ALA A N 1
ATOM 2338 C CA . ALA A 1 317 ? -29.135 4.168 -25.127 1.00 65.97 475 ALA A CA 1
ATOM 2339 C C . ALA A 1 317 ? -29.058 2.856 -24.358 1.00 72.28 475 ALA A C 1
ATOM 2340 O O . ALA A 1 317 ? -28.552 1.859 -24.886 1.00 77.12 475 ALA A O 1
ATOM 2342 N N . HIS A 1 318 ? -29.558 2.832 -23.123 1.00 81.32 476 HIS A N 1
ATOM 2343 C CA . HIS A 1 318 ? -29.535 1.644 -22.282 1.00 77.35 476 HIS A CA 1
ATOM 2344 C C . HIS A 1 318 ? -30.850 0.873 -22.324 1.00 73.06 476 HIS A C 1
ATOM 2345 O O . HIS A 1 318 ? -31.152 0.122 -21.391 1.00 73.81 476 HIS A O 1
ATOM 2352 N N . VAL A 1 319 ? -31.633 1.039 -23.388 1.00 69.80 477 VAL A N 1
ATOM 2353 C CA . VAL A 1 319 ? -32.929 0.386 -23.539 1.00 67.04 477 VAL A CA 1
ATOM 2354 C C . VAL A 1 319 ? -32.819 -0.655 -24.643 1.00 65.73 477 VAL A C 1
ATOM 2355 O O . VAL A 1 319 ? -32.260 -0.377 -25.711 1.00 72.84 477 VAL A O 1
ATOM 2359 N N . ASN A 1 320 ? -33.347 -1.854 -24.379 1.00 66.71 478 ASN A N 1
ATOM 2360 C CA . ASN A 1 320 ? -33.314 -2.976 -25.317 1.00 67.19 478 ASN A CA 1
ATOM 2361 C C . ASN A 1 320 ? -31.870 -3.284 -25.726 1.00 66.34 478 ASN A C 1
ATOM 2362 O O . ASN A 1 320 ? -31.425 -3.009 -26.841 1.00 72.71 478 ASN A O 1
ATOM 2367 N N . THR A 1 321 ? -31.147 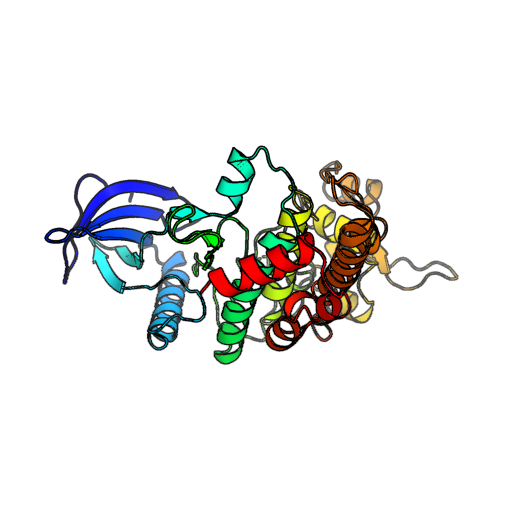-3.867 -24.771 1.00 69.20 479 THR A N 1
ATOM 2368 C CA . THR A 1 321 ? -29.712 -4.084 -24.898 1.00 77.31 479 THR A CA 1
ATOM 2369 C C . THR A 1 321 ? -29.340 -5.552 -25.062 1.00 79.59 479 THR A C 1
ATOM 2370 O O . THR A 1 321 ? -28.154 -5.890 -24.986 1.00 89.88 479 THR A O 1
ATOM 2374 N N . VAL A 1 322 ? -30.311 -6.432 -25.286 1.00 80.55 480 VAL A N 1
ATOM 2375 C CA . VAL A 1 322 ? -30.050 -7.854 -25.479 1.00 81.67 480 VAL A CA 1
ATOM 2376 C C . VAL A 1 322 ? -30.068 -8.115 -26.983 1.00 86.00 480 VAL A C 1
ATOM 2377 O O . VAL A 1 322 ? -31.129 -8.166 -27.613 1.00 84.38 480 VAL A O 1
ATOM 2381 N N . MET A 1 323 ? -28.883 -8.263 -27.567 1.00 88.41 481 MET A N 1
ATOM 2382 C CA . MET A 1 323 ? -28.728 -8.569 -28.980 1.00 79.27 481 MET A CA 1
ATOM 2383 C C . MET A 1 323 ? -27.869 -9.816 -29.145 1.00 84.66 481 MET A C 1
ATOM 2384 O O . MET A 1 323 ? -27.328 -10.363 -28.180 1.00 87.86 481 MET A O 1
ATOM 2389 N N . ASP A 1 324 ? -27.747 -10.262 -30.393 1.00 80.01 482 ASP A N 1
ATOM 2390 C CA . ASP A 1 324 ? -26.887 -11.381 -30.748 1.00 77.72 482 ASP A CA 1
ATOM 2391 C C . ASP A 1 324 ? -25.496 -10.936 -31.180 1.00 82.52 482 ASP A C 1
ATOM 2392 O O . ASP A 1 324 ? -24.694 -11.774 -31.605 1.00 97.03 482 ASP A O 1
ATOM 2397 N N . LEU A 1 325 ? -25.195 -9.645 -31.081 1.00 81.66 483 LEU A N 1
ATOM 2398 C CA . LEU A 1 325 ? -23.922 -9.129 -31.564 1.00 88.96 483 LEU A CA 1
ATOM 2399 C C . LEU A 1 325 ? -22.781 -9.583 -30.665 1.00 92.66 483 LEU A C 1
ATOM 2400 O O . LEU A 1 325 ? -22.859 -9.473 -29.437 1.00 86.28 483 LEU A O 1
ATOM 2405 N N . GLU A 1 326 ? -21.719 -10.093 -31.281 1.00 92.14 484 GLU A N 1
ATOM 2406 C CA . GLU A 1 326 ? -20.536 -10.524 -30.550 1.00 90.12 484 GLU A CA 1
ATOM 2407 C C . GLU A 1 326 ? -19.719 -9.295 -30.148 1.00 90.89 484 GLU A C 1
ATOM 2408 O O . GLU A 1 326 ? -20.136 -8.151 -30.345 1.00 95.51 484 GLU A O 1
ATOM 2414 N N . GLY A 1 327 ? -18.533 -9.525 -29.580 1.00 92.15 485 GLY A N 1
ATOM 2415 C CA . GLY A 1 327 ? -17.721 -8.421 -29.096 1.00 88.71 485 GLY A CA 1
ATOM 2416 C C . GLY A 1 327 ? -17.312 -7.445 -30.181 1.00 92.87 485 GLY A C 1
ATOM 2417 O O . GLY A 1 327 ? -17.223 -6.240 -29.932 1.00 94.34 485 GLY A O 1
ATOM 2418 N N . SER A 1 328 ? -17.057 -7.942 -31.393 1.00 91.52 486 SER A N 1
ATOM 2419 C CA . SER A 1 328 ? -16.663 -7.050 -32.479 1.00 90.87 486 SER A CA 1
ATOM 2420 C C . SER A 1 328 ? -17.815 -6.142 -32.892 1.00 90.27 486 SER A C 1
ATOM 2421 O O . SER A 1 328 ? -17.617 -4.943 -33.119 1.00 91.80 486 SER A O 1
ATOM 2424 N N . ASP A 1 329 ? -19.025 -6.693 -32.989 1.00 94.96 487 ASP A N 1
ATOM 2425 C CA . ASP A 1 329 ? -20.171 -5.901 -33.418 1.00 83.11 487 ASP A CA 1
ATOM 2426 C C . ASP A 1 329 ? -20.763 -5.081 -32.279 1.00 82.31 487 ASP A C 1
ATOM 2427 O O . ASP A 1 329 ? -21.292 -3.989 -32.521 1.00 85.41 487 ASP A O 1
ATOM 2432 N N . LEU A 1 330 ? -20.689 -5.582 -31.042 1.00 86.50 488 LEU A N 1
ATOM 2433 C CA . LEU A 1 330 ? -21.259 -4.854 -29.914 1.00 79.15 488 LEU A CA 1
ATOM 2434 C C . LEU A 1 330 ? -20.515 -3.553 -29.648 1.00 81.84 488 LEU A C 1
ATOM 2435 O O . LEU A 1 330 ? -21.126 -2.567 -29.221 1.00 85.81 488 LEU A O 1
ATOM 2440 N N . LEU A 1 331 ? -19.200 -3.531 -29.884 1.00 82.13 489 LEU A N 1
ATOM 2441 C CA . LEU A 1 331 ? -18.435 -2.308 -29.670 1.00 84.59 489 LEU A CA 1
ATOM 2442 C C . LEU A 1 331 ? -18.892 -1.197 -30.606 1.00 85.00 489 LEU A C 1
ATOM 2443 O O . LEU A 1 331 ? -18.731 -0.012 -30.289 1.00 83.80 489 LEU A O 1
ATOM 2448 N N . ALA A 1 332 ? -19.466 -1.555 -31.754 1.00 88.33 490 ALA A N 1
ATOM 2449 C CA . ALA A 1 332 ? -19.989 -0.578 -32.698 1.00 77.39 490 ALA A CA 1
ATOM 2450 C C . ALA A 1 332 ? -21.435 -0.206 -32.400 1.00 80.92 490 ALA A C 1
ATOM 2451 O O . ALA A 1 332 ? -21.813 0.962 -32.539 1.00 83.92 490 ALA A O 1
ATOM 2453 N N . GLU A 1 333 ? -22.255 -1.181 -32.000 1.00 81.11 491 GLU A N 1
ATOM 2454 C CA . GLU A 1 333 ? -23.630 -0.875 -31.619 1.00 75.08 491 GLU A CA 1
ATOM 2455 C C . GLU A 1 333 ? -23.668 0.058 -30.416 1.00 75.88 491 GLU A C 1
ATOM 2456 O O . GLU A 1 333 ? -24.516 0.955 -30.342 1.00 79.83 491 GLU A O 1
ATOM 2462 N N . LYS A 1 334 ? -22.750 -0.134 -29.465 1.00 74.83 492 LYS A N 1
ATOM 2463 C CA . LYS A 1 334 ? -22.640 0.799 -28.349 1.00 79.15 492 LYS A CA 1
ATOM 2464 C C . LYS A 1 334 ? -22.182 2.174 -28.818 1.00 81.57 492 LYS A C 1
ATOM 2465 O O . LYS A 1 334 ? -22.605 3.192 -28.257 1.00 75.77 492 LYS A O 1
ATOM 2471 N N . ALA A 1 335 ? -21.324 2.227 -29.839 1.00 79.60 493 ALA A N 1
ATOM 2472 C CA . ALA A 1 335 ? -20.960 3.511 -30.425 1.00 73.76 493 ALA A CA 1
ATOM 2473 C C . ALA A 1 335 ? -22.092 4.074 -31.272 1.00 79.15 493 ALA A C 1
ATOM 2474 O O . ALA A 1 335 ? -22.220 5.296 -31.402 1.00 84.04 493 ALA A O 1
ATOM 2476 N N . ASP A 1 336 ? -22.921 3.201 -31.851 1.00 80.98 494 ASP A N 1
ATOM 2477 C CA . ASP A 1 336 ? -24.068 3.666 -32.624 1.00 72.61 494 ASP A CA 1
ATOM 2478 C C . ASP A 1 336 ? -25.106 4.320 -31.720 1.00 71.39 494 ASP A C 1
ATOM 2479 O O . ASP A 1 336 ? -25.654 5.377 -32.055 1.00 78.39 494 ASP A O 1
ATOM 2484 N N . ARG A 1 337 ? -25.385 3.706 -30.567 1.00 70.66 495 ARG A N 1
ATOM 2485 C CA . ARG A 1 337 ? -26.325 4.293 -29.618 1.00 72.03 495 ARG A CA 1
ATOM 2486 C C . ARG A 1 337 ? -25.764 5.558 -28.984 1.00 77.57 495 ARG A C 1
ATOM 2487 O O . ARG A 1 337 ? -26.528 6.471 -28.647 1.00 72.74 495 ARG A O 1
ATOM 2495 N N . ARG A 1 338 ? -24.441 5.628 -28.807 1.00 80.54 496 ARG A N 1
ATOM 2496 C CA . ARG A 1 338 ? -23.831 6.818 -28.223 1.00 73.57 496 ARG A CA 1
ATOM 2497 C C . ARG A 1 338 ? -24.072 8.043 -29.096 1.00 73.63 496 ARG A C 1
ATOM 2498 O O . ARG A 1 338 ? -24.277 9.150 -28.584 1.00 72.90 496 ARG A O 1
ATOM 2501 N N . GLU A 1 339 ? -24.057 7.863 -30.416 1.00 76.88 497 GLU A N 1
ATOM 2502 C CA . GLU A 1 339 ? -24.334 8.956 -31.337 1.00 74.38 497 GLU A CA 1
ATOM 2503 C C . GLU A 1 339 ? -25.819 9.136 -31.615 1.00 71.79 497 GLU A C 1
ATOM 2504 O O . GLU A 1 339 ? -26.223 10.214 -32.064 1.00 73.46 497 GLU A O 1
ATOM 2510 N N . PHE A 1 340 ? -26.638 8.114 -31.359 1.00 70.91 498 PHE A N 1
ATOM 2511 C CA . PHE A 1 340 ? -28.076 8.258 -31.554 1.00 64.50 498 PHE A CA 1
ATOM 2512 C C . PHE A 1 340 ? -28.681 9.170 -30.495 1.00 67.18 498 PHE A C 1
ATOM 2513 O O . PHE A 1 340 ? -29.453 10.082 -30.816 1.00 71.84 498 PHE A O 1
ATOM 2521 N N . VAL A 1 341 ? -28.341 8.941 -29.223 1.00 70.97 499 VAL A N 1
ATOM 2522 C CA . VAL A 1 341 ? -28.808 9.824 -28.161 1.00 59.25 499 VAL A CA 1
ATOM 2523 C C . VAL A 1 341 ? -28.129 11.184 -28.241 1.00 65.74 499 VAL A C 1
ATOM 2524 O O . VAL A 1 341 ? -28.678 12.179 -27.753 1.00 80.72 499 VAL A O 1
ATOM 2528 N N . SER A 1 342 ? -26.938 11.256 -28.840 1.00 69.39 500 SER A N 1
ATOM 2529 C CA . SER A 1 342 ? -26.297 12.550 -29.045 1.00 68.73 500 SER A CA 1
ATOM 2530 C C . SER A 1 342 ? -27.085 13.394 -30.038 1.00 67.29 500 SER A C 1
ATOM 2531 O O . SER A 1 342 ? -27.294 14.594 -29.819 1.00 71.50 500 SER A O 1
ATOM 2534 N N . LEU A 1 343 ? -27.541 12.779 -31.130 1.00 67.16 501 LEU A N 1
ATOM 2535 C CA . LEU A 1 343 ? -28.366 13.499 -32.092 1.00 65.77 501 LEU A CA 1
ATOM 2536 C C . LEU A 1 343 ? -29.769 13.728 -31.547 1.00 65.21 501 LEU A C 1
ATOM 2537 O O . LEU A 1 343 ? -30.346 14.804 -31.738 1.00 69.79 501 LEU A O 1
ATOM 2542 N N . LEU A 1 344 ? -30.329 12.729 -30.859 1.00 62.24 502 LEU A N 1
ATOM 2543 C CA . LEU A 1 344 ? -31.680 12.859 -30.325 1.00 62.22 502 LEU A CA 1
ATOM 2544 C C . LEU A 1 344 ? -31.771 13.998 -29.318 1.00 64.13 502 LEU A C 1
ATOM 2545 O O . LEU A 1 344 ? -32.786 14.702 -29.256 1.00 68.21 502 LEU A O 1
ATOM 2550 N N . LYS A 1 345 ? -30.719 14.196 -28.520 1.00 63.44 503 LYS A N 1
ATOM 2551 C CA . LYS A 1 345 ? -30.710 15.319 -27.588 1.00 65.24 503 LYS A CA 1
ATOM 2552 C C . LYS A 1 345 ? -30.656 16.648 -28.329 1.00 63.39 503 LYS A C 1
ATOM 2553 O O . LYS A 1 345 ? -31.329 17.610 -27.940 1.00 68.31 503 LYS A O 1
ATOM 2559 N N . LYS A 1 346 ? -29.865 16.722 -29.402 1.00 63.72 504 LYS A N 1
ATOM 2560 C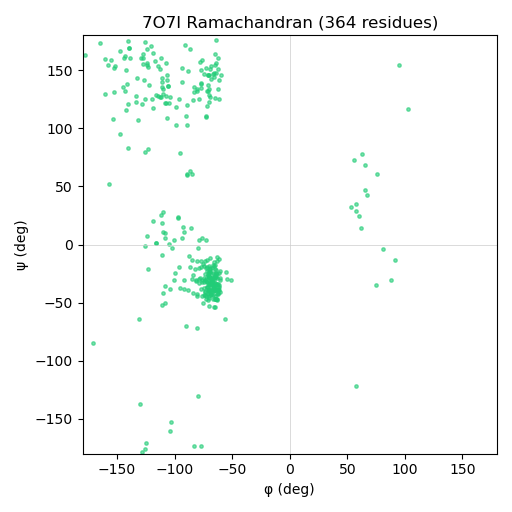 CA . LYS A 1 346 ? -29.792 17.956 -30.176 1.00 63.31 504 LYS A CA 1
ATOM 2561 C C . LYS A 1 346 ? -31.084 18.218 -30.938 1.00 64.34 504 LYS A C 1
ATOM 2562 O O . LYS A 1 346 ? -31.415 19.377 -31.215 1.00 71.38 504 LYS A O 1
ATOM 2568 N N . MET A 1 347 ? -31.825 17.163 -31.285 1.00 63.90 505 MET A N 1
ATOM 2569 C CA . MET A 1 347 ? -33.100 17.329 -31.970 1.00 62.79 505 MET A CA 1
ATOM 2570 C C . MET A 1 347 ? -34.242 17.638 -31.013 1.00 65.00 505 MET A C 1
ATOM 2571 O O . MET A 1 347 ? -35.264 18.181 -31.446 1.00 68.26 505 MET A O 1
ATOM 2576 N N . LEU A 1 348 ? -34.093 17.309 -29.730 1.00 63.68 506 LEU A N 1
ATOM 2577 C CA . LEU A 1 348 ? -35.135 17.518 -28.733 1.00 61.01 506 LEU A CA 1
ATOM 2578 C C . LEU A 1 348 ? -34.773 18.622 -27.744 1.00 61.69 506 LEU A C 1
ATOM 2579 O O . LEU A 1 348 ? -35.218 18.603 -26.594 1.00 67.88 506 LEU A O 1
ATOM 2584 N N . LEU A 1 349 ? -33.961 19.584 -28.174 1.00 63.31 507 LEU A N 1
ATOM 2585 C CA . LEU A 1 349 ? -33.677 20.742 -27.339 1.00 63.69 507 LEU A CA 1
ATOM 2586 C C . LEU A 1 349 ? -34.918 21.620 -27.241 1.00 68.96 507 LEU A C 1
ATOM 2587 O O . LEU A 1 349 ? -35.519 21.977 -28.259 1.00 76.06 507 LEU A O 1
ATOM 2592 N N . ILE A 1 350 ? -35.307 21.957 -26.010 1.00 71.91 508 ILE A N 1
ATOM 2593 C CA . ILE A 1 350 ? -36.507 22.764 -25.802 1.00 70.71 508 ILE A CA 1
ATOM 2594 C C . ILE A 1 350 ? -36.347 24.132 -26.451 1.00 76.54 508 ILE A C 1
ATOM 2595 O O . ILE A 1 350 ? -37.289 24.669 -27.047 1.00 78.22 508 ILE A O 1
ATOM 2600 N N . ASP A 1 351 ? -35.153 24.712 -26.357 1.00 83.55 509 ASP A N 1
ATOM 2601 C CA . ASP A 1 351 ? -34.872 25.997 -26.987 1.00 86.38 509 ASP A CA 1
ATOM 2602 C C . ASP A 1 351 ? -34.766 25.802 -28.495 1.00 87.64 509 ASP A C 1
ATOM 2603 O O . ASP A 1 351 ? -33.810 25.190 -28.985 1.00 89.27 509 ASP A O 1
ATOM 2608 N N . ALA A 1 352 ? -35.749 26.321 -29.235 1.00 81.35 510 ALA A N 1
ATOM 2609 C CA . ALA A 1 352 ? -35.745 26.194 -30.687 1.00 76.15 510 ALA A CA 1
ATOM 2610 C C . ALA A 1 352 ? -34.602 26.963 -31.336 1.00 84.36 510 ALA A C 1
ATOM 2611 O O . ALA A 1 352 ? -34.194 26.617 -32.450 1.00 84.44 510 ALA A O 1
ATOM 2613 N N . ASP A 1 353 ? -34.080 27.996 -30.669 1.00 85.48 511 ASP A N 1
ATOM 2614 C CA . ASP A 1 353 ? -32.959 28.745 -31.227 1.00 83.86 511 ASP A CA 1
ATOM 2615 C C . ASP A 1 353 ? -31.685 27.912 -31.256 1.00 84.05 511 ASP A C 1
ATOM 2616 O O . ASP A 1 353 ? -30.825 28.127 -32.118 1.00 81.00 511 ASP A O 1
ATOM 2621 N N . LEU A 1 354 ? -31.545 26.964 -30.333 1.00 85.48 512 LEU A N 1
ATOM 2622 C CA . LEU A 1 354 ? -30.367 26.114 -30.252 1.00 78.99 512 LEU A CA 1
ATOM 2623 C C . LEU A 1 354 ? -30.599 24.727 -30.831 1.00 79.90 512 LEU A C 1
ATOM 2624 O O . LEU A 1 354 ? -29.661 23.925 -30.878 1.00 80.03 512 LEU A O 1
ATOM 2629 N N . ARG A 1 355 ? -31.819 24.427 -31.269 1.00 81.68 513 ARG A N 1
ATOM 2630 C CA . ARG A 1 355 ? -32.126 23.115 -31.816 1.00 72.53 513 ARG A CA 1
ATOM 2631 C C . ARG A 1 355 ? -31.376 22.891 -33.124 1.00 72.43 513 ARG A C 1
ATOM 2632 O O . ARG A 1 355 ? -31.142 23.820 -33.901 1.00 76.18 513 ARG A O 1
ATOM 2640 N N . ILE A 1 356 ? -30.997 21.635 -33.361 1.00 74.37 514 ILE A N 1
ATOM 2641 C CA . ILE A 1 356 ? -30.230 21.295 -34.551 1.00 71.60 514 ILE A CA 1
ATOM 2642 C C . ILE A 1 356 ? -31.102 21.468 -35.789 1.00 70.24 514 ILE A C 1
ATOM 2643 O O . ILE A 1 356 ? -32.310 21.191 -35.770 1.00 71.20 514 ILE A O 1
ATOM 2648 N N . THR A 1 357 ? -30.485 21.960 -36.885 1.00 70.02 515 THR A N 1
ATOM 2649 C CA . THR A 1 357 ? -31.125 22.250 -38.160 1.00 66.88 515 THR A CA 1
ATOM 2650 C C . THR A 1 357 ? -30.997 21.059 -39.107 1.00 69.75 515 THR A C 1
ATOM 2651 O O . THR A 1 357 ? -30.057 20.265 -38.989 1.00 71.86 515 THR A O 1
ATOM 2655 N N . PRO A 1 358 ? -31.949 20.895 -40.034 1.00 72.18 516 PRO A N 1
ATOM 2656 C CA . PRO A 1 358 ? -31.863 19.778 -40.992 1.00 70.14 516 PRO A CA 1
ATOM 2657 C C . PRO A 1 358 ? -30.531 19.670 -41.716 1.00 66.07 516 PRO A C 1
ATOM 2658 O O . PRO A 1 358 ? -30.120 18.557 -42.067 1.00 66.27 516 PRO A O 1
ATOM 2662 N N . ALA A 1 359 ? -29.841 20.788 -41.954 1.00 72.36 517 ALA A N 1
ATOM 2663 C CA . ALA A 1 359 ? -28.532 20.717 -42.593 1.00 65.67 517 ALA A CA 1
ATOM 2664 C C . ALA A 1 359 ? -27.494 20.104 -41.661 1.00 68.45 517 ALA A C 1
ATOM 2665 O O . ALA A 1 359 ? -26.640 19.324 -42.100 1.00 71.89 517 ALA A O 1
ATOM 2667 N N . GLU A 1 360 ? -27.551 20.442 -40.370 1.00 69.84 518 GLU A N 1
ATOM 2668 C CA . GLU A 1 360 ? -26.601 19.877 -39.417 1.00 70.42 518 GLU A CA 1
ATOM 2669 C C . GLU A 1 360 ? -26.900 18.413 -39.118 1.00 66.13 518 GLU A C 1
ATOM 2670 O O . GLU A 1 360 ? -25.976 17.644 -38.831 1.00 72.76 518 GLU A O 1
ATOM 2676 N N . THR A 1 361 ? -28.174 18.011 -39.167 1.00 71.60 519 THR A N 1
ATOM 2677 C CA . THR A 1 361 ? -28.518 16.619 -38.891 1.00 66.68 519 THR A CA 1
ATOM 2678 C C . THR A 1 361 ? -27.900 15.685 -39.922 1.00 66.80 519 THR A C 1
ATOM 2679 O O . THR A 1 361 ? -27.431 14.593 -39.581 1.00 71.07 519 THR A O 1
ATOM 2683 N N . LEU A 1 362 ? -27.888 16.098 -41.192 1.00 70.34 520 LEU A N 1
ATOM 2684 C CA . LEU A 1 362 ? -27.231 15.309 -42.226 1.00 66.18 520 LEU A CA 1
ATOM 2685 C C . LEU A 1 362 ? -25.724 15.239 -42.025 1.00 68.47 520 LEU A C 1
ATOM 2686 O O . LEU A 1 362 ? -25.075 14.352 -42.589 1.00 73.93 520 LEU A O 1
ATOM 2691 N N . ASN A 1 363 ? -25.156 16.151 -41.237 1.00 73.66 521 ASN A N 1
ATOM 2692 C CA . ASN A 1 363 ? -23.735 16.151 -40.925 1.00 73.80 521 ASN A CA 1
ATOM 2693 C C . ASN A 1 363 ? -23.430 15.568 -39.552 1.00 76.72 521 ASN A C 1
ATOM 2694 O O . ASN A 1 363 ? -22.269 15.585 -39.130 1.00 80.66 521 ASN A O 1
ATOM 2699 N N . HIS A 1 364 ? -24.438 15.063 -38.845 1.00 73.93 522 HIS A N 1
ATOM 2700 C CA . HIS A 1 364 ? -24.200 14.445 -37.553 1.00 75.27 522 HIS A CA 1
ATOM 2701 C C . HIS A 1 364 ? -23.489 13.105 -37.739 1.00 74.62 522 HIS A 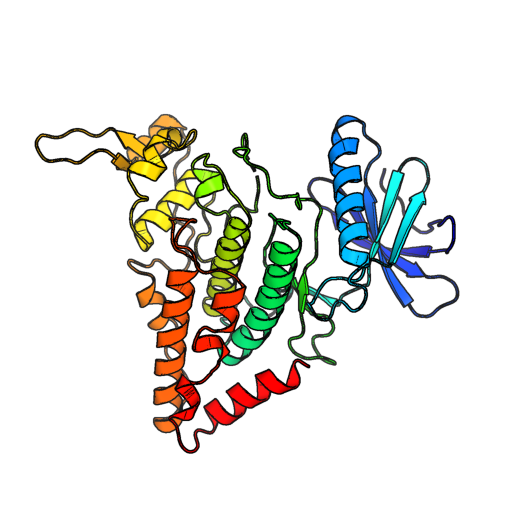C 1
ATOM 2702 O O . HIS A 1 364 ? -23.725 12.402 -38.726 1.00 76.86 522 HIS A O 1
ATOM 2709 N N . PRO A 1 365 ? -22.600 12.736 -36.811 1.00 77.02 523 PRO A N 1
ATOM 2710 C CA . PRO A 1 365 ? -21.889 11.452 -36.944 1.00 75.16 523 PRO A CA 1
ATOM 2711 C C . PRO A 1 365 ? -22.800 10.242 -37.077 1.00 75.13 523 PRO A C 1
ATOM 2712 O O . PRO A 1 365 ? -22.361 9.221 -37.618 1.00 76.29 523 PRO A O 1
ATOM 2716 N N . PHE A 1 366 ? -24.047 10.314 -36.603 1.00 74.69 524 PHE A N 1
ATOM 2717 C CA . PHE A 1 366 ? -24.954 9.182 -36.768 1.00 68.89 524 PHE A CA 1
ATOM 2718 C C . PHE A 1 366 ? -25.331 8.975 -38.229 1.00 66.45 524 PHE A C 1
ATOM 2719 O O . PHE A 1 366 ? -25.561 7.837 -38.654 1.00 72.17 524 PHE A O 1
ATOM 2727 N N . VAL A 1 367 ? -25.398 10.051 -39.009 1.00 73.15 525 VAL A N 1
ATOM 2728 C CA . VAL A 1 367 ? -25.688 9.932 -40.432 1.00 71.26 525 VAL A CA 1
ATOM 2729 C C . VAL A 1 367 ? -24.409 9.825 -41.260 1.00 75.62 525 VAL A C 1
ATOM 2730 O O . VAL A 1 367 ? -24.406 9.177 -42.312 1.00 79.02 525 VAL A O 1
ATOM 2734 N N . ASN A 1 368 ? -23.314 10.441 -40.803 1.00 76.56 526 ASN A N 1
ATOM 2735 C CA . ASN A 1 368 ? -22.049 10.325 -41.522 1.00 76.94 526 ASN A CA 1
ATOM 2736 C C . ASN A 1 368 ? -21.450 8.932 -41.391 1.00 81.08 526 ASN A C 1
ATOM 2737 O O . ASN A 1 368 ? -20.702 8.499 -42.277 1.00 78.29 526 ASN A O 1
ATOM 2742 N N . MET A 1 369 ? -21.754 8.227 -40.297 1.00 81.93 527 MET A N 1
ATOM 2743 C CA . MET A 1 369 ? -21.182 6.908 -40.018 1.00 74.93 527 MET A CA 1
ATOM 2744 C C . MET A 1 369 ? -19.660 6.968 -39.918 1.00 80.73 527 MET A C 1
ATOM 2745 O O . MET A 1 369 ? -18.970 5.969 -40.135 1.00 89.00 527 MET A O 1
ATOM 2750 N N . LYS A 1 370 ? -19.128 8.148 -39.589 1.00 74.11 528 LYS A N 1
ATOM 2751 C CA . LYS A 1 370 ? -17.693 8.304 -39.391 1.00 81.67 528 LYS A CA 1
ATOM 2752 C C . LYS A 1 370 ? -17.210 7.582 -38.142 1.00 86.61 528 LYS A C 1
ATOM 2753 O O . LYS A 1 370 ? -16.026 7.240 -38.057 1.00 93.94 528 LYS A O 1
ATOM 2755 N N . HIS A 1 371 ? -18.099 7.343 -37.177 1.00 88.20 529 HIS A N 1
ATOM 2756 C CA . HIS A 1 371 ? -17.732 6.601 -35.979 1.00 86.54 529 HIS A CA 1
ATOM 2757 C C . HIS A 1 371 ? -17.645 5.102 -36.225 1.00 83.85 529 HIS A C 1
ATOM 2758 O O . HIS A 1 371 ? -17.017 4.394 -35.430 1.00 84.52 529 HIS A O 1
ATOM 2765 N N . LEU A 1 372 ? -18.259 4.605 -37.300 1.00 85.04 530 LEU A N 1
ATOM 2766 C CA . LEU A 1 372 ? -18.159 3.196 -37.656 1.00 86.27 530 LEU A CA 1
ATOM 2767 C C . LEU A 1 372 ? -16.917 2.884 -38.479 1.00 89.99 530 LEU A C 1
ATOM 2768 O O . LEU A 1 372 ? -16.573 1.706 -38.631 1.00 101.21 530 LEU A O 1
ATOM 2773 N N . LEU A 1 373 ? -16.240 3.905 -39.010 1.00 95.37 531 LEU A N 1
ATOM 2774 C CA . LEU A 1 373 ? -15.016 3.684 -39.771 1.00 97.07 531 LEU A CA 1
ATOM 2775 C C . LEU A 1 373 ? -13.862 3.225 -38.890 1.00 104.26 531 LEU A C 1
ATOM 2776 O O . LEU A 1 373 ? -12.919 2.608 -39.398 1.00 99.09 531 LEU A O 1
ATOM 2781 N N . ASP A 1 374 ? -13.915 3.506 -37.587 1.00 118.47 532 ASP A N 1
ATOM 2782 C CA . ASP A 1 374 ? -12.850 3.107 -36.674 1.00 120.05 532 ASP A CA 1
ATOM 2783 C C . ASP A 1 374 ? -12.839 1.613 -36.386 1.00 121.19 532 ASP A C 1
ATOM 2784 O O . ASP A 1 374 ? -12.025 1.165 -35.570 1.00 122.86 532 ASP A O 1
ATOM 2786 N N . PHE A 1 375 ? -13.713 0.836 -37.021 1.00 106.65 533 PHE A N 1
ATOM 2787 C CA . PHE A 1 375 ? -13.745 -0.606 -36.835 1.00 107.19 533 PHE A CA 1
ATOM 2788 C C . PHE A 1 375 ? -13.209 -1.281 -38.086 1.00 117.21 533 PHE A C 1
ATOM 2789 O O . PHE A 1 375 ? -13.744 -1.051 -39.182 1.00 120.19 533 PHE A O 1
ATOM 2797 N N . PRO A 1 376 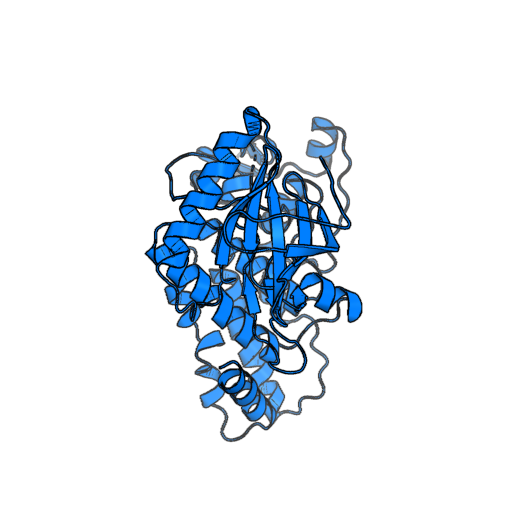? -12.151 -2.099 -37.977 1.00 117.75 534 PRO A N 1
ATOM 2798 C CA . PRO A 1 376 ? -11.534 -2.690 -39.174 1.00 115.33 534 PRO A CA 1
ATOM 2799 C C . PRO A 1 376 ? -12.517 -3.479 -40.023 1.00 122.48 534 PRO A C 1
ATOM 2800 O O . PRO A 1 376 ? -12.793 -3.102 -41.167 1.00 126.22 534 PRO A O 1
ATOM 2804 N N . HIS A 1 377 ? -13.056 -4.570 -39.479 1.00 135.92 535 HIS A N 1
ATOM 2805 C CA . HIS A 1 377 ? -14.054 -5.355 -40.203 1.00 135.19 535 HIS A CA 1
ATOM 2806 C C . HIS A 1 377 ? -15.020 -5.946 -39.181 1.00 131.12 535 HIS A C 1
ATOM 2807 O O . HIS A 1 377 ? -14.750 -7.004 -38.605 1.00 130.30 535 HIS A O 1
ATOM 2814 N N . SER A 1 378 ? -16.134 -5.256 -38.961 1.00 118.85 536 SER A N 1
ATOM 2815 C CA . SER A 1 378 ? -17.247 -5.785 -38.187 1.00 109.59 536 SER A CA 1
ATOM 2816 C C . SER A 1 378 ? -18.355 -6.188 -39.151 1.00 97.96 536 SER A C 1
ATOM 2817 O O . SER A 1 378 ? -18.774 -5.383 -39.989 1.00 93.51 536 SER A O 1
ATOM 2820 N N . ASN A 1 379 ? -18.818 -7.434 -39.039 1.00 95.39 537 ASN A N 1
ATOM 2821 C CA . ASN A 1 379 ? -19.852 -7.913 -39.948 1.00 89.29 537 ASN A CA 1
ATOM 2822 C C . ASN A 1 379 ? -21.169 -7.169 -39.767 1.00 90.04 537 ASN A C 1
ATOM 2823 O O . ASN A 1 379 ? -22.020 -7.214 -40.661 1.00 90.09 537 ASN A O 1
ATOM 2828 N N . HIS A 1 380 ? -21.352 -6.486 -38.635 1.00 94.82 538 HIS A N 1
ATOM 2829 C CA . HIS A 1 380 ? -22.551 -5.680 -38.434 1.00 79.73 538 HIS A CA 1
ATOM 2830 C C . HIS A 1 380 ? -22.435 -4.328 -39.126 1.00 83.38 538 HIS A C 1
ATOM 2831 O O . HIS A 1 380 ? -23.387 -3.876 -39.772 1.00 88.39 538 HIS A O 1
ATOM 2838 N N . VAL A 1 381 ? -21.281 -3.666 -39.004 1.00 87.82 539 VAL A N 1
ATOM 2839 C CA . VAL A 1 381 ? -21.104 -2.376 -39.660 1.00 81.92 539 VAL A CA 1
ATOM 2840 C C . VAL A 1 381 ? -21.022 -2.529 -41.171 1.00 80.24 539 VAL A C 1
ATOM 2841 O O . VAL A 1 381 ? -21.311 -1.576 -41.902 1.00 81.46 539 VAL A O 1
ATOM 2845 N N . LYS A 1 382 ? -20.636 -3.709 -41.664 1.00 80.14 540 LYS A N 1
ATOM 2846 C CA . LYS A 1 382 ? -20.691 -3.947 -43.101 1.00 83.84 540 LYS A CA 1
ATOM 2847 C C . LYS A 1 382 ? -22.128 -3.948 -43.599 1.00 80.17 540 LYS A C 1
ATOM 2848 O O . LYS A 1 382 ? -22.389 -3.565 -44.745 1.00 83.11 540 LYS A O 1
ATOM 2854 N N . SER A 1 383 ? -23.070 -4.369 -42.753 1.00 78.22 541 SER A N 1
ATOM 2855 C CA . SER A 1 383 ? -24.481 -4.289 -43.104 1.00 76.82 541 SER A CA 1
ATOM 2856 C C . SER A 1 383 ? -25.046 -2.897 -42.858 1.00 78.36 541 SER A C 1
ATOM 2857 O O . SER A 1 383 ? -25.966 -2.475 -43.567 1.00 77.91 541 SER A O 1
ATOM 2860 N N . CYS A 1 384 ? -24.515 -2.173 -41.869 1.00 76.28 542 CYS A N 1
ATOM 2861 C CA . CYS A 1 384 ? -24.970 -0.808 -41.625 1.00 72.84 542 CYS A CA 1
ATOM 2862 C C . CYS A 1 384 ? -24.674 0.088 -42.821 1.00 72.89 542 CYS A C 1
ATOM 2863 O O . CYS A 1 384 ? -25.541 0.842 -43.277 1.00 77.82 542 CYS A O 1
ATOM 2866 N N . PHE A 1 385 ? -23.447 0.017 -43.345 1.00 79.45 543 PHE A N 1
ATOM 2867 C CA . PHE A 1 385 ? -23.122 0.765 -44.554 1.00 76.22 543 PHE A CA 1
ATOM 2868 C C . PHE A 1 385 ? -23.884 0.236 -45.761 1.00 73.76 543 PHE A C 1
ATOM 2869 O O . PHE A 1 385 ? -24.181 0.998 -46.687 1.00 80.83 543 PHE A O 1
ATOM 2877 N N . HIS A 1 386 ? -24.215 -1.058 -45.766 1.00 77.17 544 HIS A N 1
ATOM 2878 C CA . HIS A 1 386 ? -24.905 -1.644 -46.911 1.00 78.89 544 HIS A CA 1
ATOM 2879 C C . HIS A 1 386 ? -26.340 -1.142 -47.017 1.00 78.27 544 HIS A C 1
ATOM 2880 O O . HIS A 1 386 ? -26.819 -0.846 -48.117 1.00 86.61 544 HIS A O 1
ATOM 2887 N N . ILE A 1 387 ? -27.043 -1.038 -45.886 1.00 78.08 545 ILE A N 1
ATOM 2888 C CA . ILE A 1 387 ? -28.430 -0.581 -45.914 1.00 80.49 545 ILE A CA 1
ATOM 2889 C C . ILE A 1 387 ? -28.517 0.863 -46.397 1.00 77.82 545 ILE A C 1
ATOM 2890 O O . ILE A 1 387 ? -29.529 1.273 -46.982 1.00 76.94 545 ILE A O 1
ATOM 2895 N N . MET A 1 388 ? -27.456 1.647 -46.199 1.00 79.09 546 MET A N 1
ATOM 2896 C CA . MET A 1 388 ? -27.486 3.058 -46.571 1.00 77.39 546 MET A CA 1
ATOM 2897 C C . MET A 1 388 ? -27.369 3.254 -48.080 1.00 87.56 546 MET A C 1
ATOM 2898 O O . MET A 1 388 ? -28.176 3.972 -48.681 1.00 88.30 546 MET A O 1
ATOM 2903 N N . ASP A 1 389 ? -26.378 2.627 -48.715 1.00 101.67 547 ASP A N 1
ATOM 2904 C CA . ASP A 1 389 ? -26.158 2.845 -50.142 1.00 105.56 547 ASP A CA 1
ATOM 2905 C C . ASP A 1 389 ? -27.158 2.111 -51.030 1.00 111.39 547 ASP A C 1
ATOM 2906 O O . ASP A 1 389 ? -27.005 2.137 -52.256 1.00 115.75 547 ASP A O 1
ATOM 2911 N N . ILE A 1 390 ? -28.168 1.461 -50.454 1.00 97.84 548 ILE A N 1
ATOM 2912 C CA . ILE A 1 390 ? -29.183 0.757 -51.231 1.00 100.69 548 ILE A CA 1
ATOM 2913 C C . ILE A 1 390 ? -30.426 1.632 -51.333 1.00 103.29 548 ILE A C 1
ATOM 2914 O O . ILE A 1 390 ? -31.205 1.519 -52.287 1.00 118.14 548 ILE A O 1
ATOM 2919 N N . CYS A 1 391 ? -30.598 2.542 -50.370 1.00 93.87 549 CYS A N 1
ATOM 2920 C CA . CYS A 1 391 ? -31.770 3.410 -50.342 1.00 99.31 549 CYS A CA 1
ATOM 2921 C C . CYS A 1 391 ? -31.880 4.299 -51.576 1.00 107.14 549 CYS A C 1
ATOM 2922 O O . CYS A 1 391 ? -32.938 4.901 -51.791 1.00 110.42 549 CYS A O 1
ATOM 2925 N N . LYS A 1 392 ? -30.827 4.395 -52.382 1.00 110.75 550 LYS A N 1
ATOM 2926 C CA . LYS A 1 392 ? -30.870 5.151 -53.628 1.00 113.25 550 LYS A CA 1
ATOM 2927 C C . LYS A 1 392 ? -31.741 4.436 -54.656 1.00 107.68 550 LYS A C 1
ATOM 2928 O O . LYS A 1 392 ? -31.296 3.492 -55.309 1.00 101.24 550 LYS A O 1
#

B-factor: mean 81.45, std 23.09, range [30.0, 206.2]

Radius of gyration: 22.15 Å; Cα contacts (8 Å, |Δi|>4): 608; chains: 1; bounding box: 59×47×70 Å

GO terms:
  GO:0004674 protein serine/threonine kinase activity (F, IDA)
  GO:0009299 mRNA transcription (P, IDA)
  GO:0004672 protein kinase activity (F, TAS)
  GO:0005829 cytosol (C, IDA)
  GO:0016604 nuclear body (C, IDA)
  GO:0004672 protein kinase activity (F, IDA)
  GO:0006468 protein phosphorylation (P, IDA)
  GO:0043066 negative regulation of apoptotic process (P, IMP)

InterPro domains:
  IPR000719 Protein kinase domain [PF00069] (197-525)
  IPR000719 Protein kinase domain [PS50011] (197-525)
  IPR000719 Protein kinase domain [SM00220] (197-525)
  IPR008271 Serine/threonine-protein kinase, active site [PS00108] (318-330)
  IPR011009 Protein kinase-like domain superfamily [SSF56112] (189-533)
  IPR017441 Protein kinase, ATP binding site [PS00107] (203-226)
  IPR050494 Serine/threonine and dual-specificity kinase [PTHR24058] (157-526)

Sequence (366 aa):
LVQHEVLCSMKNTYEVLDFLGRGTFGQVVKCWKRGTNEIVAIKILKNHPSYARQGQIEVSILARLSTENADEYNFVRAYECFQHRNHTCLVFEMLEQNLYDFLKQNKFSPLPLKVIRPILQQVATALKKLKSLGLIHADLKPENIMLVDPVRQPYRVKVIDFGSASHVSKTVCSTLQSRYYRAPEIILGLPFCEAIDMWSLGCVIAELFLGWPLYPGALEYDQIRYISQTQGLPGEQLLNVGTKSTRFFCKETDMSHSGWRLKTLEEHEAETGMKSKEARKYIFNSLDDVAHVNTVMDLEGSDLLAEKADRREFVSLLKKMLLIDADLRITPAETLNHPFVNMKHLLDFPHSNHVKSCFHIMDICK

Solvent-accessible surface area: 17879 Å² total

Nearest PDB structures (foldseek):
  7o7i-assembly1_A  TM=1.003E+00  e=5.324E-71  Homo sapiens
  7ncf-assembly1_A  TM=9.577E-01  e=1.243E-52  Homo sapiens
  6p5s-assembly1_A  TM=9.729E-01  e=6.094E-50  Homo sapiens
  8c3q-assembly2_B  TM=8.885E-01  e=6.270E-29  Homo sapiens
  4mq1-assembly3_C  TM=8.965E-01  e=6.933E-28  Homo sapiens